Protein 4JWT (pdb70)

B-factor: mean 38.16, std 12.55, range [20.88, 113.73]

CATH classification: 3.40.50.1580

Sequence (235 aa):
GVDLGTENLYFQSKIAIGAPEEISPILEKIGSYKSTSYAGNKYYEATYQGVELVIAYSKIGKVFSALSAATIEHFGATKLLFSGVAGAISTNLKVGDLIVATKLSQHDLDITAFGHPYGYVPEGSSVFVEADKDIELLSKKVALEGKSVQEGIIATGDQFVANEERKNWIGTTFGADALEEGGSSVGVVCNALNIPFFILRSISDAADDASFSFDEFLESSAKKESAEEFIKVDELVALP

Foldseek 3Di:
DDDPPCLLQAADQEEEEELCLLCVLVCVVQVDWDWDCDPNFIWTWDDDRHYIYIYGRQHFDLVSLLVVLLVCPVVVHQAYEYFFAWAFLAPVADFFAKEKEQKEFAQPQDPCVVVDAGRDDPPDDRIFGADPVCVVLVVLCVCPHDYHYWYEYEYRDQAQANVSSVCSCVRPVGGIYGNPRSSRRSCVVVVHHYIYMHGYQYHRHVRVVSCVVRRNVRSSSRSVSCVVVVVSVDD

InterPro domains:
  IPR000845 Nucleoside phosphorylase domain [PF01048] (2-225)
  IPR010049 MTA/SAH nucleosidase [TIGR01704] (2-227)
  IPR035994 Nucleoside phosphorylase superfamily [G3DSA:3.40.50.1580] (1-237)
  IPR035994 Nucleoside phosphorylase superfamily [SSF53167] (1-228)

Radius of gyration: 17.69 Å; Cα contacts (8 Å, |Δi|>4): 516; chains: 1; bounding box: 44×49×46 Å

Nearest PDB structures (foldseek):
  4jwt-assembly1_A-2  TM=1.003E+00  e=1.839E-49  Sulfurimonas denitrificans DSM 1251
  6dyu-assembly1_A  TM=9.854E-01  e=8.633E-33  Helicobacter pylori
  4jos-assembly1_A  TM=9.528E-01  e=7.148E-33  Francisella philomiragia subsp. philomiragia ATCC 25017
  3mms-assembly1_A-2  TM=9.169E-01  e=1.417E-25  Streptococcus pneumoniae
  4qez-assembly2_C-2  TM=9.289E-01  e=2.497E-25  Bacillus anthracis

Organism: Sulfurimonas denitrificans (strain ATCC 33889 / DSM 1251) (NCBI:txid326298)

Solvent-accessible surface area: 11608 Å² total

Secondary structure (DSSP, 8-state):
----S-GGGT----EE----TTTHHHHHHH---EEEEETTEEEEEEEETTEEEEE----SSHHHHHHHHH--TTT--SEEEEEEEEEE-STT--TT-EEEEEEEEETT---GGGTPPTT--TT--S-EEPP---HHHHHHHH----EEEEEEEE-SS----HHHHHHHHHHH--SEE--HHHHHHHHHHTT--EEEEEEEEE----HHHHHHHHHHHHHHHHHHH---HHHHH--

Structure (mmCIF, N/CA/C/O backbone):
data_4JWT
#
_entry.id   4JWT
#
_cell.length_a   77.598
_cell.length_b   77.598
_cell.length_c   228.425
_cell.angle_alpha   90.00
_cell.angle_beta   90.00
_cell.angle_gamma   120.00
#
_symmetry.space_group_name_H-M   'P 65 2 2'
#
loop_
_entity.id
_entity.type
_entity.pdbx_description
1 polymer 'Methylthioadenosine nucleosidase'
2 non-polymer 1,2-ETHANEDIOL
3 non-polymer ADENINE
4 water water
#
loop_
_atom_site.group_PDB
_atom_site.id
_atom_site.type_symbol
_atom_site.label_atom_id
_atom_site.label_alt_id
_atom_site.label_comp_id
_atom_site.label_asym_id
_atom_site.label_entity_id
_atom_site.label_seq_id
_atom_site.pdbx_PDB_ins_code
_atom_site.Cartn_x
_atom_site.Cartn_y
_atom_site.Cartn_z
_atom_site.occupancy
_atom_site.B_iso_or_equiv
_atom_site.auth_seq_id
_atom_site.auth_comp_id
_atom_site.auth_asym_id
_atom_site.auth_atom_id
_atom_site.pdbx_PDB_model_num
ATOM 1 N N . GLY A 1 10 ? 31.259 2.305 26.715 1.00 71.42 -12 GLY A N 1
ATOM 2 C CA . GLY A 1 10 ? 30.869 3.390 27.662 1.00 67.96 -12 GLY A CA 1
ATOM 3 C C . GLY A 1 10 ? 30.327 2.858 28.976 1.00 66.74 -12 GLY A C 1
ATOM 4 O O . GLY A 1 10 ? 29.458 1.977 28.990 1.00 67.23 -12 GLY A O 1
ATOM 5 N N . VAL A 1 11 ? 30.834 3.390 30.088 1.00 61.50 -11 VAL A N 1
ATOM 6 C CA . VAL A 1 11 ? 30.352 2.996 31.413 1.00 59.30 -11 VAL A CA 1
ATOM 7 C C . VAL A 1 11 ? 29.720 4.202 32.111 1.00 56.98 -11 VAL A C 1
ATOM 8 O O . VAL A 1 11 ? 30.330 5.265 32.197 1.00 58.07 -11 VAL A O 1
ATOM 12 N N . ASP A 1 12 ? 28.485 4.027 32.573 1.00 56.67 -10 ASP A N 1
ATOM 13 C CA . ASP A 1 12 ? 27.811 5.001 33.428 1.00 57.33 -10 ASP A CA 1
ATOM 14 C C . ASP A 1 12 ? 27.370 4.282 34.693 1.00 53.52 -10 ASP A C 1
ATOM 15 O O . ASP A 1 12 ? 26.680 3.262 34.639 1.00 52.49 -10 ASP A O 1
ATOM 20 N N . LEU A 1 13 ? 27.788 4.818 35.832 1.00 47.62 -9 LEU A N 1
ATOM 21 C CA . LEU A 1 13 ? 27.564 4.176 37.116 1.00 45.44 -9 LEU A CA 1
ATOM 22 C C . LEU A 1 13 ? 26.201 4.533 37.715 1.00 45.87 -9 LEU A C 1
ATOM 23 O O . LEU A 1 13 ? 25.797 3.951 38.713 1.00 47.33 -9 LEU A O 1
ATOM 28 N N . GLY A 1 14 ? 25.495 5.489 37.112 1.00 44.38 -8 GLY A N 1
ATOM 29 C CA . GLY A 1 14 ? 24.146 5.840 37.561 1.00 43.44 -8 GLY A CA 1
ATOM 30 C C . GLY A 1 14 ? 24.059 7.009 38.543 1.00 42.44 -8 GLY A C 1
ATOM 31 O O . GLY A 1 14 ? 22.960 7.401 38.921 1.00 43.92 -8 GLY A O 1
ATOM 32 N N . THR A 1 15 ? 25.199 7.565 38.958 1.00 39.31 -7 THR A N 1
ATOM 33 C CA . THR A 1 15 ? 25.218 8.682 39.920 1.00 36.37 -7 THR A CA 1
ATOM 34 C C . THR A 1 15 ? 25.863 9.945 39.368 1.00 36.52 -7 THR A C 1
ATOM 35 O O . THR A 1 15 ? 25.988 10.936 40.099 1.00 34.08 -7 THR A O 1
ATOM 39 N N . GLU A 1 16 ? 26.278 9.913 38.100 1.00 35.66 -6 GLU A N 1
ATOM 40 C CA . GLU A 1 16 ? 27.036 11.018 37.492 1.00 37.10 -6 GLU A CA 1
ATOM 41 C C . GLU A 1 16 ? 26.275 12.342 37.563 1.00 38.31 -6 GLU A C 1
ATOM 42 O O . GLU A 1 16 ? 26.886 13.410 37.697 1.00 37.40 -6 GLU A O 1
ATOM 48 N N . ASN A 1 17 ? 24.952 12.265 37.455 1.00 38.59 -5 ASN A N 1
ATOM 49 C CA . ASN A 1 17 ? 24.111 13.459 37.448 1.00 42.22 -5 ASN A CA 1
ATOM 50 C C . ASN A 1 17 ? 24.194 14.235 38.763 1.00 42.41 -5 ASN A C 1
ATOM 51 O O . ASN A 1 17 ? 23.881 15.436 38.806 1.00 39.45 -5 ASN A O 1
ATOM 56 N N . LEU A 1 18 ? 24.634 13.562 39.828 1.00 38.55 -4 LEU A N 1
ATOM 57 C CA . LEU A 1 18 ? 24.785 14.217 41.125 1.00 36.75 -4 LEU A CA 1
ATOM 58 C C . LEU A 1 18 ? 26.021 15.085 41.166 1.00 34.10 -4 LEU A C 1
ATOM 59 O O . LEU A 1 18 ? 26.171 15.905 42.063 1.00 35.24 -4 LEU A O 1
ATOM 64 N N . TYR A 1 19 ? 26.910 14.907 40.196 1.00 34.69 -3 TYR A N 1
ATOM 65 C CA . TYR A 1 19 ? 28.183 15.598 40.179 1.00 34.91 -3 TYR A CA 1
ATOM 66 C C . TYR A 1 19 ? 28.261 16.631 39.073 1.00 35.96 -3 TYR A C 1
ATOM 67 O O . TYR A 1 19 ? 28.644 17.766 39.320 1.00 37.45 -3 TYR A O 1
ATOM 76 N N . PHE A 1 20 ? 27.926 16.231 37.851 1.00 41.05 -2 PHE A N 1
ATOM 77 C CA . PHE A 1 20 ? 27.811 17.170 36.728 1.00 39.34 -2 PHE A CA 1
ATOM 78 C C . PHE A 1 20 ? 26.972 16.541 35.638 1.00 41.32 -2 PHE A C 1
ATOM 79 O O . PHE A 1 20 ? 27.249 15.425 35.201 1.00 37.50 -2 PHE A O 1
ATOM 87 N N . GLN A 1 21 ? 25.938 17.252 35.209 1.00 40.54 -1 GLN A N 1
ATOM 88 C CA . GLN A 1 21 ? 25.159 16.810 34.063 1.00 39.58 -1 GLN A CA 1
ATOM 89 C C . GLN A 1 21 ? 25.065 17.908 33.031 1.00 40.74 -1 GLN A C 1
ATOM 90 O O . GLN A 1 21 ? 25.427 19.057 33.295 1.00 38.01 -1 GLN A O 1
ATOM 96 N N . SER A 1 22 ? 24.591 17.513 31.852 1.00 41.98 0 SER A N 1
ATOM 97 C CA . SER A 1 22 ? 24.438 18.380 30.687 1.00 42.79 0 SER A CA 1
ATOM 98 C C . SER A 1 22 ? 23.367 19.460 30.851 1.00 40.57 0 SER A C 1
ATOM 99 O O . SER A 1 22 ? 23.470 20.507 30.223 1.00 43.03 0 SER A O 1
ATOM 110 N N . LYS A 1 24 ? 21.204 22.490 31.503 1.00 36.85 2 LYS A N 1
ATOM 111 C CA . LYS A 1 24 ? 21.462 23.899 31.762 1.00 36.37 2 LYS A CA 1
ATOM 112 C C . LYS A 1 24 ? 20.126 24.650 31.760 1.00 35.72 2 LYS A C 1
ATOM 113 O O . LYS A 1 24 ? 19.402 24.647 30.761 1.00 32.62 2 LYS A O 1
ATOM 119 N N . ILE A 1 25 ? 19.797 25.230 32.905 1.00 31.37 3 ILE A N 1
ATOM 120 C CA . ILE A 1 25 ? 18.503 25.825 33.147 1.00 31.87 3 ILE A CA 1
ATOM 121 C C . ILE A 1 25 ? 18.603 27.341 32.954 1.00 32.49 3 ILE A C 1
ATOM 122 O O . ILE A 1 25 ? 19.332 28.028 33.660 1.00 33.04 3 ILE A O 1
ATOM 127 N N . ALA A 1 26 ? 17.876 27.845 31.971 1.00 31.67 4 ALA A N 1
ATOM 128 C CA . ALA A 1 26 ? 17.664 29.286 31.804 1.00 27.14 4 ALA A CA 1
ATOM 129 C C . ALA A 1 26 ? 16.557 29.718 32.728 1.00 26.90 4 ALA A C 1
ATOM 130 O O . ALA A 1 26 ? 15.494 29.073 32.795 1.00 26.98 4 ALA A O 1
ATOM 132 N N . ILE A 1 27 ? 16.789 30.808 33.452 1.00 26.85 5 ILE A N 1
ATOM 133 C CA . ILE A 1 27 ? 15.772 31.390 34.302 1.00 27.48 5 ILE A CA 1
ATOM 134 C C . ILE A 1 27 ? 15.697 32.862 33.928 1.00 29.34 5 ILE A C 1
ATOM 135 O O . ILE A 1 27 ? 16.697 33.559 33.975 1.00 28.35 5 ILE A O 1
ATOM 148 N N . GLY A 1 29 ? 13.421 36.682 33.585 1.00 28.73 7 GLY A N 1
ATOM 149 C CA . GLY A 1 29 ? 12.299 37.593 33.795 1.00 25.74 7 GLY A CA 1
ATOM 150 C C . GLY A 1 29 ? 12.350 38.685 32.730 1.00 24.83 7 GLY A C 1
ATOM 151 O O . GLY A 1 29 ? 13.230 38.681 31.865 1.00 26.26 7 GLY A O 1
ATOM 152 N N . ALA A 1 30 ? 11.425 39.626 32.802 1.00 24.16 8 ALA A N 1
ATOM 153 C CA . ALA A 1 30 ? 11.396 40.772 31.888 1.00 25.44 8 ALA A CA 1
ATOM 154 C C . ALA A 1 30 ? 12.129 41.993 32.439 1.00 25.34 8 ALA A C 1
ATOM 155 O O . ALA A 1 30 ? 12.650 42.777 31.666 1.00 25.63 8 ALA A O 1
ATOM 165 N N . PRO A 1 32 ? 14.455 43.913 35.964 1.00 27.50 10 PRO A N 1
ATOM 166 C CA . PRO A 1 32 ? 15.440 43.599 37.002 1.00 29.01 10 PRO A CA 1
ATOM 167 C C . PRO A 1 32 ? 14.817 43.136 38.320 1.00 30.32 10 PRO A C 1
ATOM 168 O O . PRO A 1 32 ? 15.352 42.245 38.978 1.00 32.67 10 PRO A O 1
ATOM 172 N N . GLU A 1 33 ? 13.661 43.687 38.658 1.00 31.07 11 GLU A N 1
ATOM 173 C CA . GLU A 1 33 ? 12.957 43.351 39.907 1.00 32.47 11 GLU A CA 1
ATOM 174 C C . GLU A 1 33 ? 12.495 41.886 39.917 1.00 33.41 11 GLU A C 1
ATOM 175 O O . GLU A 1 33 ? 12.257 41.287 40.975 1.00 31.47 11 GLU A O 1
ATOM 181 N N . GLU A 1 34 ? 12.345 41.310 38.732 1.00 31.85 12 GLU A N 1
ATOM 182 C CA . GLU A 1 34 ? 11.870 39.943 38.610 1.00 31.10 12 GLU A CA 1
ATOM 183 C C . GLU A 1 34 ? 12.989 38.901 38.747 1.00 32.08 12 GLU A C 1
ATOM 184 O O . GLU A 1 34 ? 12.718 37.754 39.100 1.00 30.50 12 GLU A O 1
ATOM 190 N N . ILE A 1 35 ? 14.233 39.262 38.452 1.00 32.45 13 ILE A N 1
ATOM 191 C CA . ILE A 1 35 ? 15.319 38.296 38.578 1.00 33.57 13 ILE A CA 1
ATOM 192 C C . ILE A 1 35 ? 16.261 38.520 39.777 1.00 36.29 13 ILE A C 1
ATOM 193 O O . ILE A 1 35 ? 16.969 37.586 40.182 1.00 34.04 13 ILE A O 1
ATOM 198 N N . SER A 1 36 ? 16.312 39.738 40.316 1.00 34.05 14 SER A N 1
ATOM 199 C CA . SER A 1 36 ? 17.211 40.001 41.462 1.00 37.12 14 SER A CA 1
ATOM 200 C C . SER A 1 36 ? 16.953 39.049 42.655 1.00 37.61 14 SER A C 1
ATOM 201 O O . SER A 1 36 ? 17.906 38.618 43.289 1.00 39.14 14 SER A O 1
ATOM 204 N N . PRO A 1 37 ? 15.682 38.675 42.928 1.00 40.18 15 PRO A N 1
ATOM 205 C CA . PRO A 1 37 ? 15.480 37.711 44.013 1.00 40.77 15 PRO A CA 1
ATOM 206 C C . PRO A 1 37 ? 16.036 36.319 43.683 1.00 42.09 15 PRO A C 1
ATOM 207 O O . PRO A 1 37 ? 16.364 35.557 44.608 1.00 39.54 15 PRO A O 1
ATOM 211 N N . ILE A 1 38 ? 16.140 36.006 42.386 1.00 37.15 16 ILE A N 1
ATOM 212 C CA . ILE A 1 38 ? 16.777 34.773 41.919 1.00 37.25 16 ILE A CA 1
ATOM 213 C C . ILE A 1 38 ? 18.280 34.851 42.175 1.00 37.73 16 ILE A C 1
ATOM 214 O O . ILE A 1 38 ? 18.882 33.914 42.733 1.00 37.50 16 ILE A O 1
ATOM 219 N N . LEU A 1 39 ? 18.889 35.973 41.786 1.00 34.39 17 LEU A N 1
ATOM 220 C CA . LEU A 1 39 ? 20.316 36.131 41.944 1.00 35.11 17 LEU A CA 1
ATOM 221 C C . LEU A 1 39 ? 20.715 36.200 43.425 1.00 38.61 17 LEU A C 1
ATOM 222 O O . LEU A 1 39 ? 21.832 35.831 43.768 1.00 42.75 17 LEU A O 1
ATOM 227 N N . GLU A 1 40 ? 19.812 36.654 44.286 1.00 42.53 18 GLU A N 1
ATOM 228 C CA . GLU A 1 40 ? 20.061 36.700 45.738 1.00 48.45 18 GLU A CA 1
ATOM 229 C C . GLU A 1 40 ? 20.107 35.293 46.350 1.00 51.04 18 GLU A C 1
ATOM 230 O O . GLU A 1 40 ? 20.925 35.027 47.223 1.00 47.04 18 GLU A O 1
ATOM 236 N N . LYS A 1 41 ? 19.226 34.404 45.896 1.00 50.50 19 LYS A N 1
ATOM 237 C CA . LYS A 1 41 ? 19.223 33.030 46.383 1.00 54.00 19 LYS A CA 1
ATOM 238 C C . LYS A 1 41 ? 20.472 32.281 45.944 1.00 54.50 19 LYS A C 1
ATOM 239 O O . LYS A 1 41 ? 21.071 31.572 46.738 1.00 58.76 19 LYS A O 1
ATOM 245 N N . ILE A 1 42 ? 20.877 32.463 44.693 1.00 53.50 20 ILE A N 1
ATOM 246 C CA . ILE A 1 42 ? 22.060 31.794 44.148 1.00 53.07 20 ILE A CA 1
ATOM 247 C C . ILE A 1 42 ? 23.344 32.380 44.764 1.00 53.07 20 ILE A C 1
ATOM 248 O O . ILE A 1 42 ? 24.324 31.669 45.002 1.00 46.09 20 ILE A O 1
ATOM 253 N N . GLY A 1 43 ? 23.346 33.688 44.984 1.00 50.88 21 GLY A N 1
ATOM 254 C CA . GLY A 1 43 ? 24.420 34.339 45.711 1.00 49.86 21 GLY A CA 1
ATOM 255 C C . GLY A 1 43 ? 25.695 34.576 44.924 1.00 49.54 21 GLY A C 1
ATOM 256 O O . GLY A 1 43 ? 26.173 35.705 44.872 1.00 55.12 21 GLY A O 1
ATOM 257 N N . SER A 1 44 ? 26.272 33.526 44.343 1.00 45.22 22 SER A N 1
ATOM 258 C CA . SER A 1 44 ? 27.517 33.671 43.582 1.00 45.02 22 SER A CA 1
ATOM 259 C C . SER A 1 44 ? 27.358 33.268 42.121 1.00 40.32 22 SER A C 1
ATOM 260 O O . SER A 1 44 ? 26.815 32.218 41.821 1.00 42.34 22 SER A O 1
ATOM 263 N N . TYR A 1 45 ? 27.883 34.091 41.224 1.00 39.56 23 TYR A N 1
ATOM 264 C CA . TYR A 1 45 ? 27.655 33.941 39.784 1.00 39.36 23 TYR A CA 1
ATOM 265 C C . TYR A 1 45 ? 28.569 34.868 39.023 1.00 37.84 23 TYR A C 1
ATOM 266 O O . TYR A 1 45 ? 29.106 35.810 39.582 1.00 38.30 23 TYR A O 1
ATOM 275 N N . LYS A 1 46 ? 28.766 34.583 37.750 1.00 36.35 24 LYS A N 1
ATOM 276 C CA . LYS A 1 46 ? 29.506 35.465 36.884 1.00 36.09 24 LYS A CA 1
ATOM 277 C C . LYS A 1 46 ? 28.516 36.092 35.925 1.00 35.03 24 LYS A C 1
ATOM 278 O O . LYS A 1 46 ? 27.349 35.677 35.875 1.00 35.21 24 LYS A O 1
ATOM 284 N N . SER A 1 47 ? 28.981 37.088 35.187 1.00 35.15 25 SER A N 1
ATOM 285 C CA . SER A 1 47 ? 28.139 37.796 34.237 1.00 36.19 25 SER A CA 1
ATOM 286 C C . SER A 1 47 ? 28.867 38.011 32.929 1.00 34.74 25 SER A C 1
ATOM 287 O O . SER A 1 47 ? 30.087 38.148 32.903 1.00 33.24 25 SER A O 1
ATOM 290 N N . THR A 1 48 ? 28.110 37.984 31.832 1.00 31.70 26 THR A N 1
ATOM 291 C CA . THR A 1 48 ? 28.640 38.174 30.486 1.00 31.70 26 THR A CA 1
ATOM 292 C C . THR A 1 48 ? 27.770 39.222 29.796 1.00 32.03 26 THR A C 1
ATOM 293 O O . THR A 1 48 ? 26.534 39.146 29.861 1.00 33.51 26 THR A O 1
ATOM 297 N N . SER A 1 49 ? 28.404 40.207 29.167 1.00 31.76 27 SER A N 1
ATOM 298 C CA . SER A 1 49 ? 27.700 41.213 28.390 1.00 33.11 27 SER A CA 1
ATOM 299 C C . SER A 1 49 ? 27.552 40.666 26.995 1.00 32.22 27 SER A C 1
ATOM 300 O O . SER A 1 49 ? 28.535 40.333 26.356 1.00 30.22 27 SER A O 1
ATOM 303 N N . TYR A 1 50 ? 26.317 40.524 26.537 1.00 30.77 28 TYR A N 1
ATOM 304 C CA . TYR A 1 50 ? 26.070 39.975 25.200 1.00 29.91 28 TYR A CA 1
ATOM 305 C C . TYR A 1 50 ? 24.671 40.363 24.768 1.00 27.47 28 TYR A C 1
ATOM 306 O O . TYR A 1 50 ? 23.805 40.499 25.601 1.00 27.21 28 TYR A O 1
ATOM 315 N N . ALA A 1 51 ? 24.471 40.574 23.476 1.00 29.39 29 ALA A N 1
ATOM 316 C CA . ALA A 1 51 ? 23.160 40.950 22.918 1.00 28.51 29 ALA A CA 1
ATOM 317 C C . ALA A 1 51 ? 22.517 42.136 23.636 1.00 28.37 29 ALA A C 1
ATOM 318 O O . ALA A 1 51 ? 21.295 42.166 23.818 1.00 27.12 29 ALA A O 1
ATOM 320 N N . GLY A 1 52 ? 23.335 43.100 24.048 1.00 30.36 30 GLY A N 1
ATOM 321 C CA . GLY A 1 52 ? 22.852 44.357 24.642 1.00 29.34 30 GLY A CA 1
ATOM 322 C C . GLY A 1 52 ? 22.367 44.208 26.074 1.00 30.19 30 GLY A C 1
ATOM 323 O O . GLY A 1 52 ? 21.642 45.062 26.592 1.00 30.59 30 GLY A O 1
ATOM 324 N N . ASN A 1 53 ? 22.761 43.115 26.708 1.00 27.60 31 ASN A N 1
ATOM 325 C CA . ASN A 1 53 ? 22.234 42.723 27.993 1.00 28.87 31 ASN A CA 1
ATOM 326 C C . ASN A 1 53 ? 23.308 42.065 28.832 1.00 28.57 31 ASN A C 1
ATOM 327 O O . ASN A 1 53 ? 24.443 41.924 28.391 1.00 28.87 31 ASN A O 1
ATOM 332 N N . LYS A 1 54 ? 22.954 41.655 30.039 1.00 29.91 32 LYS A N 1
ATOM 333 C CA . LYS A 1 54 ? 23.865 40.867 30.860 1.00 33.05 32 LYS A CA 1
ATOM 334 C C . LYS A 1 54 ? 23.231 39.528 31.175 1.00 29.73 32 LYS A C 1
ATOM 335 O O . LYS A 1 54 ? 22.082 39.470 31.601 1.00 29.46 32 LYS A O 1
ATOM 341 N N . TYR A 1 55 ? 24.001 38.465 30.956 1.00 29.31 33 TYR A N 1
ATOM 342 C CA . TYR A 1 55 ? 23.584 37.098 31.231 1.00 28.11 33 TYR A CA 1
ATOM 343 C C . TYR A 1 55 ? 24.472 36.558 32.354 1.00 28.45 33 TYR A C 1
ATOM 344 O O . TYR A 1 55 ? 25.702 36.538 32.252 1.00 29.61 33 TYR A O 1
ATOM 353 N N . TYR A 1 56 ? 23.837 36.191 33.444 1.00 29.51 34 TYR A N 1
ATOM 354 C CA . TYR A 1 56 ? 24.518 35.722 34.638 1.00 31.59 34 TYR A CA 1
ATOM 355 C C . TYR A 1 56 ? 24.543 34.206 34.585 1.00 32.90 34 TYR A C 1
ATOM 356 O O . TYR A 1 56 ? 23.573 33.599 34.141 1.00 33.53 34 TYR A O 1
ATOM 365 N N . GLU A 1 57 ? 25.659 33.602 34.979 1.00 32.17 35 GLU A N 1
ATOM 366 C CA . GLU A 1 57 ? 25.784 32.142 34.971 1.00 33.73 35 GLU A CA 1
ATOM 367 C C . GLU A 1 57 ? 26.266 31.624 36.311 1.00 35.15 35 GLU A C 1
ATOM 368 O O . GLU A 1 57 ? 27.105 32.261 36.941 1.00 35.33 35 GLU A O 1
ATOM 374 N N . ALA A 1 58 ? 25.720 30.487 36.735 1.00 36.36 36 ALA A N 1
ATOM 375 C CA . ALA A 1 58 ? 26.058 29.868 38.035 1.00 36.82 36 ALA A CA 1
ATOM 376 C C . ALA A 1 58 ? 26.140 28.351 37.931 1.00 39.25 36 ALA A C 1
ATOM 377 O O . ALA A 1 58 ? 25.436 27.711 37.120 1.00 34.73 36 ALA A O 1
ATOM 379 N N . THR A 1 59 ? 27.022 27.796 38.760 1.00 38.26 37 THR A N 1
ATOM 380 C CA . THR A 1 59 ? 27.167 26.363 38.943 1.00 36.07 37 THR A CA 1
ATOM 381 C C . THR A 1 59 ? 26.341 25.995 40.143 1.00 37.86 37 THR A C 1
ATOM 382 O O . THR A 1 59 ? 26.648 26.424 41.254 1.00 45.26 37 THR A O 1
ATOM 386 N N . TYR A 1 60 ? 25.302 25.196 39.928 1.00 35.66 38 TYR A N 1
ATOM 387 C CA . TYR A 1 60 ? 24.312 24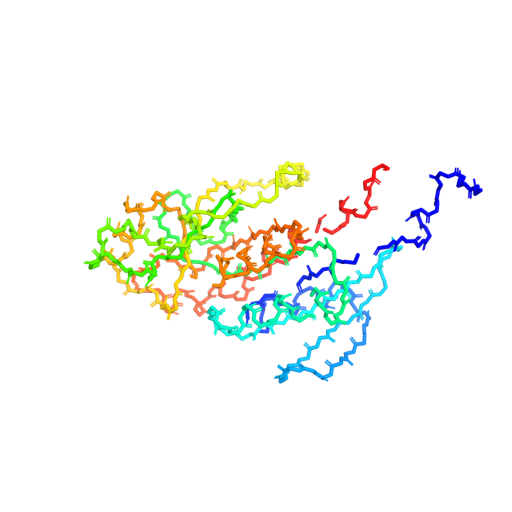.944 40.961 1.00 37.07 38 TYR A CA 1
ATOM 388 C C . TYR A 1 60 ? 23.982 23.446 41.065 1.00 39.01 38 TYR A C 1
ATOM 389 O O . TYR A 1 60 ? 23.245 22.901 40.248 1.00 34.00 38 TYR A O 1
ATOM 398 N N . GLN A 1 61 ? 24.599 22.786 42.050 1.00 36.82 39 GLN A N 1
ATOM 399 C CA . GLN A 1 61 ? 24.264 21.422 42.423 1.00 33.91 39 GLN A CA 1
ATOM 400 C C . GLN A 1 61 ? 24.281 20.423 41.264 1.00 33.70 39 GLN A C 1
ATOM 401 O O . GLN A 1 61 ? 23.395 19.583 41.165 1.00 34.56 39 GLN A O 1
ATOM 407 N N . GLY A 1 62 ? 25.309 20.508 40.411 1.00 33.01 40 GLY A N 1
ATOM 408 C CA . GLY A 1 62 ? 25.515 19.567 39.320 1.00 35.96 40 GLY A CA 1
ATOM 409 C C . GLY A 1 62 ? 25.013 20.025 37.946 1.00 37.99 40 GLY A C 1
ATOM 410 O O . GLY A 1 62 ? 25.323 19.399 36.921 1.00 34.79 40 GLY A O 1
ATOM 411 N N . VAL A 1 63 ? 24.213 21.088 37.928 1.00 38.56 41 VAL A N 1
ATOM 412 C CA . VAL A 1 63 ? 23.780 21.713 36.676 1.00 40.53 41 VAL A CA 1
ATOM 413 C C . VAL A 1 63 ? 24.329 23.136 36.626 1.00 41.26 41 VAL A C 1
ATOM 414 O O . VAL A 1 63 ? 24.994 23.591 37.561 1.00 38.97 41 VAL A O 1
ATOM 418 N N . GLU A 1 64 ? 24.103 23.810 35.507 1.00 39.89 42 GLU A N 1
ATOM 419 C CA . GLU A 1 64 ? 24.470 25.203 35.390 1.00 38.29 42 GLU A CA 1
ATOM 420 C C . GLU A 1 64 ? 23.224 26.045 35.118 1.00 37.45 42 GLU A C 1
ATOM 421 O O . GLU A 1 64 ? 22.243 25.559 34.563 1.00 38.44 42 GLU A O 1
ATOM 427 N N . LEU A 1 65 ? 23.237 27.279 35.593 1.00 35.49 43 LEU A N 1
ATOM 428 C CA . LEU A 1 65 ? 22.103 28.181 35.440 1.00 33.89 43 LEU A CA 1
ATOM 429 C C . LEU A 1 65 ? 22.551 29.326 34.562 1.00 33.01 43 LEU A C 1
ATOM 430 O O . LEU A 1 65 ? 23.706 29.739 34.625 1.00 31.84 43 LEU A O 1
ATOM 435 N N . VAL A 1 66 ? 21.662 29.796 33.696 1.00 31.80 44 VAL A N 1
ATOM 436 C CA . VAL A 1 66 ? 21.868 31.089 33.026 1.00 29.92 44 VAL A CA 1
ATOM 437 C C . VAL A 1 66 ? 20.632 31.919 33.347 1.00 29.29 44 VAL A C 1
ATOM 438 O O . VAL A 1 66 ? 19.498 31.431 33.211 1.00 27.57 44 VAL A O 1
ATOM 442 N N . ILE A 1 67 ? 20.856 33.138 33.859 1.00 29.03 45 ILE A N 1
ATOM 443 C CA . ILE A 1 67 ? 19.786 33.998 34.381 1.00 28.36 45 ILE A CA 1
ATOM 444 C C . ILE A 1 67 ? 19.944 35.384 33.768 1.00 27.99 45 ILE A C 1
ATOM 445 O O . ILE A 1 67 ? 21.074 35.886 33.608 1.00 27.54 45 ILE A O 1
ATOM 450 N N . ALA A 1 68 ? 18.818 36.010 33.464 1.00 26.53 46 ALA A N 1
ATOM 451 C CA . ALA A 1 68 ? 18.801 37.322 32.837 1.00 26.59 46 ALA A CA 1
ATOM 452 C C . ALA A 1 68 ? 17.408 37.905 32.875 1.00 26.67 46 ALA A C 1
ATOM 453 O O . ALA A 1 68 ? 16.407 37.170 32.984 1.00 25.74 46 ALA A O 1
ATOM 455 N N . TYR A 1 69 ? 17.335 39.228 32.778 1.00 25.33 47 TYR A N 1
ATOM 456 C CA . TYR A 1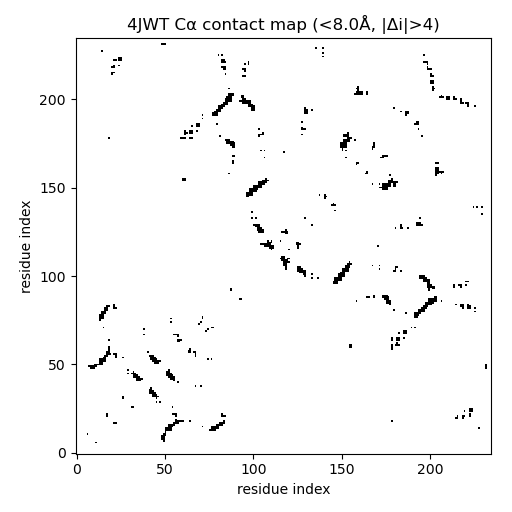 69 ? 16.059 39.876 32.483 1.00 25.25 47 TYR A CA 1
ATOM 457 C C . TYR A 1 69 ? 16.124 40.386 31.049 1.00 23.90 47 TYR A C 1
ATOM 458 O O . TYR A 1 69 ? 17.166 40.837 30.595 1.00 24.51 47 TYR A O 1
ATOM 467 N N . SER A 1 70 ? 15.014 40.322 30.333 1.00 24.51 48 SER A N 1
ATOM 468 C CA . SER A 1 70 ? 15.073 40.532 28.880 1.00 25.56 48 SER A CA 1
ATOM 469 C C . SER A 1 70 ? 14.981 41.990 28.451 1.00 24.92 48 SER A C 1
ATOM 470 O O . SER A 1 70 ? 15.501 42.361 27.386 1.00 24.43 48 SER A O 1
ATOM 473 N N . LYS A 1 71 ? 14.312 42.766 29.298 1.00 26.12 49 LYS A N 1
ATOM 474 C CA . LYS A 1 71 ? 13.658 44.039 28.966 1.00 24.61 49 LYS A CA 1
ATOM 475 C C . LYS A 1 71 ? 12.235 43.723 28.485 1.00 25.05 49 LYS A C 1
ATOM 476 O O . LYS A 1 71 ? 11.918 42.572 28.181 1.00 24.47 49 LYS A O 1
ATOM 482 N N . ILE A 1 72 ? 11.375 44.735 28.469 1.00 23.51 50 ILE A N 1
ATOM 483 C CA . ILE A 1 72 ? 9.967 44.520 28.277 1.00 25.53 50 ILE A CA 1
ATOM 484 C C . ILE A 1 72 ? 9.551 44.252 26.831 1.00 23.74 50 ILE A C 1
ATOM 485 O O . ILE A 1 72 ? 10.001 44.911 25.900 1.00 25.58 50 ILE A O 1
ATOM 490 N N . GLY A 1 73 ? 8.659 43.277 26.673 1.00 23.20 51 GLY A N 1
ATOM 491 C CA . GLY A 1 73 ? 7.957 43.059 25.418 1.00 23.84 51 GLY A CA 1
ATOM 492 C C . GLY A 1 73 ? 8.373 41.829 24.642 1.00 22.31 51 GLY A C 1
ATOM 493 O O . GLY A 1 73 ? 9.280 41.104 25.041 1.00 23.67 51 GLY A O 1
ATOM 494 N N . LYS A 1 74 ? 7.703 41.619 23.521 1.00 21.01 52 LYS A N 1
ATOM 495 C CA . LYS A 1 74 ? 7.847 40.370 22.776 1.00 22.88 52 LYS A CA 1
ATOM 496 C C . LYS A 1 74 ? 9.171 40.241 22.064 1.00 22.40 52 LYS A C 1
ATOM 497 O O . LYS A 1 74 ? 9.786 39.157 22.038 1.00 22.00 52 LYS A O 1
ATOM 503 N N . VAL A 1 75 ? 9.655 41.351 21.515 1.00 22.54 53 VAL A N 1
ATOM 504 C CA . VAL A 1 75 ? 10.915 41.292 20.767 1.00 22.03 53 VAL A CA 1
ATOM 505 C C . VAL A 1 75 ? 12.086 41.051 21.713 1.00 22.60 53 VAL A C 1
ATOM 506 O O . VAL A 1 75 ? 12.904 40.142 21.477 1.00 22.09 53 VAL A O 1
ATOM 510 N N . PHE A 1 76 ? 12.215 41.872 22.749 1.00 21.57 54 PHE A N 1
ATOM 511 C CA . PHE A 1 76 ? 13.305 41.663 23.675 1.00 23.14 54 PHE A CA 1
ATOM 512 C C . PHE A 1 76 ? 13.249 40.286 24.347 1.00 23.51 54 PHE A C 1
ATOM 513 O O . PHE A 1 76 ? 14.298 39.685 24.570 1.00 23.06 54 PHE A O 1
ATOM 521 N N . SER A 1 77 ? 12.056 39.813 24.722 1.00 22.71 55 SER A N 1
ATOM 522 C CA . SER A 1 77 ? 11.968 38.519 25.397 1.00 23.80 55 SER A CA 1
ATOM 523 C C . SER A 1 77 ? 12.305 37.390 24.426 1.00 23.10 55 SER A C 1
ATOM 524 O O . SER A 1 77 ? 12.927 36.413 24.813 1.00 22.93 55 SER A O 1
ATOM 527 N N . ALA A 1 78 ? 11.930 37.536 23.159 1.00 23.30 56 ALA A N 1
ATOM 528 C CA . ALA A 1 78 ? 12.300 36.542 22.138 1.00 22.61 56 ALA A CA 1
ATOM 529 C C . ALA A 1 78 ? 13.809 36.510 21.981 1.00 23.79 56 ALA A C 1
ATOM 530 O O . ALA A 1 78 ? 14.419 35.451 21.897 1.00 23.81 56 ALA A O 1
ATOM 532 N N . LEU A 1 79 ? 14.421 37.680 21.898 1.00 23.46 57 LEU A N 1
ATOM 533 C CA . LEU A 1 79 ? 15.872 37.755 21.782 1.00 24.21 57 LEU A CA 1
ATOM 534 C C . LEU A 1 79 ? 16.588 37.082 22.980 1.00 24.78 57 LEU A C 1
ATOM 535 O O . LEU A 1 79 ? 17.546 36.307 22.787 1.00 24.18 57 LEU A O 1
ATOM 540 N N . SER A 1 80 ? 16.162 37.377 24.202 1.00 26.06 58 SER A N 1
ATOM 541 C CA . SER A 1 80 ? 16.809 36.753 25.373 1.00 28.12 58 SER A CA 1
ATOM 542 C C . SER A 1 80 ? 16.624 35.240 25.420 1.00 27.32 58 SER A C 1
ATOM 543 O O . SER A 1 80 ? 17.579 34.499 25.744 1.00 26.93 58 SER A O 1
ATOM 546 N N . ALA A 1 81 ? 15.407 34.779 25.144 1.00 25.83 59 ALA A N 1
ATOM 547 C CA . ALA A 1 81 ? 15.150 33.340 25.113 1.00 26.14 59 ALA A CA 1
ATOM 548 C C . ALA A 1 81 ? 16.041 32.677 24.085 1.00 25.61 59 ALA A C 1
ATOM 549 O O . ALA A 1 81 ? 16.701 31.686 24.390 1.00 28.17 59 ALA A O 1
ATOM 551 N N . ALA A 1 82 ? 16.088 33.231 22.877 1.00 24.16 60 ALA A N 1
ATOM 552 C CA . ALA A 1 82 ? 16.928 32.657 21.812 1.00 25.64 60 ALA A CA 1
ATOM 553 C C . ALA A 1 82 ? 18.402 32.694 22.197 1.00 26.68 60 ALA A C 1
ATOM 554 O O . ALA A 1 82 ? 19.167 31.765 21.868 1.00 26.02 60 ALA A O 1
ATOM 556 N N . THR A 1 83 ? 18.803 33.765 22.873 1.00 23.71 61 THR A N 1
ATOM 557 C CA . THR A 1 83 ? 20.208 33.927 23.251 1.00 24.22 61 THR A CA 1
ATOM 558 C C . THR A 1 83 ? 20.611 32.901 24.310 1.00 24.58 61 THR A C 1
ATOM 559 O O . THR A 1 83 ? 21.660 32.270 24.197 1.00 25.48 61 THR A O 1
ATOM 571 N N . ILE A 1 85 ? 19.370 29.979 24.837 1.00 28.26 63 ILE A N 1
ATOM 572 C CA . ILE A 1 85 ? 19.415 28.638 24.264 1.00 27.48 63 ILE A CA 1
ATOM 573 C C . ILE A 1 85 ? 20.577 28.508 23.299 1.00 27.41 63 ILE A C 1
ATOM 574 O O . ILE A 1 85 ? 21.442 27.636 23.470 1.00 26.95 63 ILE A O 1
ATOM 579 N N . GLU A 1 86 ? 20.623 29.402 22.318 1.00 26.64 64 GLU A N 1
ATOM 580 C CA . GLU A 1 86 ? 21.548 29.279 21.211 1.00 27.61 64 GLU A CA 1
ATOM 581 C C . GLU A 1 86 ? 22.993 29.649 21.578 1.00 29.59 64 GLU A C 1
ATOM 582 O O . GLU A 1 86 ? 23.926 29.031 21.089 1.00 29.89 64 GLU A O 1
ATOM 588 N N . HIS A 1 87 ? 23.179 30.660 22.407 1.00 28.80 65 HIS A N 1
ATOM 589 C CA . HIS A 1 87 ? 24.528 31.126 22.732 1.00 29.83 65 HIS A CA 1
ATOM 590 C C . HIS A 1 87 ? 24.983 30.586 24.077 1.00 30.32 65 HIS A C 1
ATOM 591 O O . HIS A 1 87 ? 26.118 30.189 24.210 1.00 32.34 65 HIS A O 1
ATOM 598 N N . PHE A 1 88 ? 24.104 30.568 25.073 1.00 29.39 66 PHE A N 1
ATOM 599 C CA . PHE A 1 88 ? 24.474 30.060 26.389 1.00 31.60 66 PHE A CA 1
ATOM 600 C C . PHE A 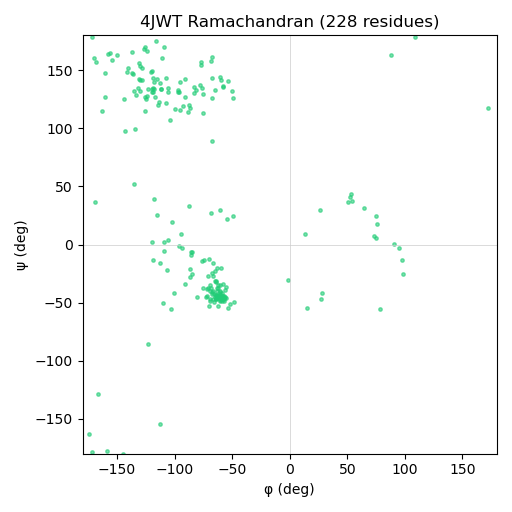1 88 ? 24.101 28.597 26.627 1.00 32.19 66 PHE A C 1
ATOM 601 O O . PHE A 1 88 ? 24.357 28.077 27.696 1.00 34.69 66 PHE A O 1
ATOM 609 N N . GLY A 1 89 ? 23.478 27.954 25.646 1.00 32.12 67 GLY A N 1
ATOM 610 C CA . GLY A 1 89 ? 23.315 26.494 25.667 1.00 31.77 67 GLY A CA 1
ATOM 611 C C . GLY A 1 89 ? 22.275 25.981 26.632 1.00 30.50 67 GLY A C 1
ATOM 612 O O . GLY A 1 89 ? 22.364 24.861 27.059 1.00 33.24 67 GLY A O 1
ATOM 613 N N . ALA A 1 90 ? 21.290 26.800 26.994 1.00 27.53 68 ALA A N 1
ATOM 614 C CA . ALA A 1 90 ? 20.201 26.346 27.856 1.00 28.74 68 ALA A CA 1
ATOM 615 C C . ALA A 1 90 ? 19.411 25.198 27.227 1.00 26.95 68 ALA A C 1
ATOM 616 O O . ALA A 1 90 ? 19.208 25.170 26.015 1.00 24.00 68 ALA A O 1
ATOM 618 N N . THR A 1 91 ? 18.963 24.268 28.068 1.00 28.39 69 THR A N 1
ATOM 619 C CA . THR A 1 91 ? 18.236 23.081 27.629 1.00 30.29 69 THR A CA 1
ATOM 620 C C . THR A 1 91 ? 16.833 23.021 28.216 1.00 29.58 69 THR A C 1
ATOM 621 O O . THR A 1 91 ? 16.030 22.188 27.802 1.00 30.74 69 THR A O 1
ATOM 625 N N . LYS A 1 92 ? 16.567 23.848 29.219 1.00 29.02 70 LYS A N 1
ATOM 626 C CA . LYS A 1 92 ? 15.250 24.008 29.805 1.00 30.99 70 LYS A CA 1
ATOM 627 C C . LYS A 1 92 ? 15.097 25.504 30.088 1.00 29.44 70 LYS A C 1
ATOM 628 O O . LYS A 1 92 ? 16.095 26.188 30.314 1.00 30.18 70 LYS A O 1
ATOM 634 N N . LEU A 1 93 ? 13.877 26.026 30.073 1.00 26.34 71 LEU A N 1
ATOM 635 C CA . LEU A 1 93 ? 13.692 27.451 30.390 1.00 26.41 71 LEU A CA 1
ATOM 636 C C . LEU A 1 93 ? 12.541 27.677 31.322 1.00 26.21 71 LEU A C 1
ATOM 637 O O . LEU A 1 93 ? 11.452 27.203 31.090 1.00 26.84 71 LEU A O 1
ATOM 642 N N . LEU A 1 94 ? 12.786 28.468 32.353 1.00 26.12 72 LEU A N 1
ATOM 643 C CA . LEU A 1 94 ? 11.770 28.862 33.307 1.00 28.09 72 LEU A CA 1
ATOM 644 C C . LEU A 1 94 ? 11.636 30.379 33.261 1.00 27.48 72 LEU A C 1
ATOM 645 O O . LEU A 1 94 ? 12.648 31.075 33.336 1.00 27.25 72 LEU A O 1
ATOM 650 N N . PHE A 1 95 ? 10.413 30.879 33.162 1.00 26.59 73 PHE A N 1
ATOM 651 C CA . PHE A 1 95 ? 10.162 32.320 33.217 1.00 27.26 73 PHE A CA 1
ATOM 652 C C . PHE A 1 95 ? 9.409 32.677 34.487 1.00 27.56 73 PHE A C 1
ATOM 653 O O . PHE A 1 95 ? 8.418 32.018 34.835 1.00 30.27 73 PHE A O 1
ATOM 661 N N . SER A 1 96 ? 9.872 33.730 35.165 1.00 28.78 74 SER A N 1
ATOM 662 C CA . SER A 1 96 ? 9.291 34.242 36.413 1.00 30.39 74 SER A CA 1
ATOM 663 C C . SER A 1 96 ? 8.981 35.706 36.266 1.00 31.52 74 SER A C 1
ATOM 664 O O . SER A 1 96 ? 9.880 36.474 35.939 1.00 33.24 74 SER A O 1
ATOM 667 N N . GLY A 1 97 ? 7.754 36.120 36.559 1.00 30.25 75 GLY A N 1
ATOM 668 C CA . GLY A 1 97 ? 7.447 37.553 36.523 1.00 31.35 75 GLY A CA 1
ATOM 669 C C . GLY A 1 97 ? 6.064 37.880 37.015 1.00 29.36 75 GLY A C 1
ATOM 670 O O . GLY A 1 97 ? 5.438 37.071 37.705 1.00 31.62 75 GLY A O 1
ATOM 671 N N . VAL A 1 98 ? 5.598 39.077 36.683 1.00 30.60 76 VAL A N 1
ATOM 672 C CA . VAL A 1 98 ? 4.273 39.527 37.110 1.00 29.76 76 VAL A CA 1
ATOM 673 C C . VAL A 1 98 ? 3.351 39.619 35.916 1.00 30.45 76 VAL A C 1
ATOM 674 O O . VAL A 1 98 ? 3.811 39.684 34.764 1.00 30.37 76 VAL A O 1
ATOM 678 N N . ALA A 1 99 ? 2.058 39.623 36.208 1.00 29.48 77 ALA A N 1
ATOM 679 C CA . ALA A 1 99 ? 1.010 39.618 35.201 1.00 29.78 77 ALA A CA 1
ATOM 680 C C . ALA A 1 99 ? -0.225 40.329 35.683 1.00 31.89 77 ALA A C 1
ATOM 681 O O . ALA A 1 99 ? -0.409 40.573 36.902 1.00 32.15 77 ALA A O 1
ATOM 683 N N . GLY A 1 100 ? -1.077 40.663 34.718 1.00 30.32 78 GLY A N 1
ATOM 684 C CA . GLY A 1 100 ? -2.377 41.256 34.973 1.00 30.47 78 GLY A CA 1
ATOM 685 C C . GLY A 1 100 ? -3.439 40.160 34.972 1.00 33.64 78 GLY A C 1
ATOM 686 O O . GLY A 1 100 ? -3.484 39.312 34.059 1.00 31.70 78 GLY A O 1
ATOM 687 N N . ALA A 1 101 ? -4.287 40.161 36.005 1.00 35.31 79 ALA A N 1
ATOM 688 C CA . ALA A 1 101 ? -5.371 39.176 36.130 1.00 36.95 79 ALA A CA 1
ATOM 689 C C . ALA A 1 101 ? -6.545 39.489 35.204 1.00 37.18 79 ALA A C 1
ATOM 690 O O . ALA A 1 101 ? -6.979 40.641 35.087 1.00 37.04 79 ALA A O 1
ATOM 692 N N . ILE A 1 102 ? -7.030 38.455 34.522 1.00 36.35 80 ILE A N 1
ATOM 693 C CA . ILE A 1 102 ? -8.281 38.526 33.796 1.00 39.13 80 ILE A CA 1
ATOM 694 C C . ILE A 1 102 ? -9.348 37.796 34.618 1.00 41.28 80 ILE A C 1
ATOM 695 O O . ILE A 1 102 ? -10.384 38.371 34.912 1.00 40.92 80 ILE A O 1
ATOM 700 N N . SER A 1 103 ? -9.098 36.530 34.954 1.00 42.24 81 SER A N 1
ATOM 701 C CA . SER A 1 103 ? -10.040 35.742 35.749 1.00 49.52 81 SER A CA 1
ATOM 702 C C . SER A 1 103 ? -10.313 36.433 37.083 1.00 49.68 81 SER A C 1
ATOM 703 O O . SER A 1 103 ? -9.388 36.934 37.710 1.00 46.98 81 SER A O 1
ATOM 706 N N . THR A 1 104 ? -11.578 36.473 37.504 1.00 53.23 82 THR A N 1
ATOM 707 C CA . THR A 1 104 ? -11.940 37.080 38.805 1.00 58.30 82 THR A CA 1
ATOM 708 C C . THR A 1 104 ? -11.489 36.277 40.026 1.00 57.08 82 THR A C 1
ATOM 709 O O . THR A 1 104 ? -11.524 36.785 41.139 1.00 59.70 82 THR A O 1
ATOM 713 N N . ASN A 1 105 ? -11.064 35.033 39.816 1.00 60.68 83 ASN A N 1
ATOM 714 C CA . ASN A 1 105 ? -10.567 34.189 40.903 1.00 61.35 83 ASN A CA 1
ATOM 715 C C . ASN A 1 105 ? -9.100 34.425 41.203 1.00 55.98 83 ASN A C 1
ATOM 716 O O . ASN A 1 105 ? -8.566 33.854 42.145 1.00 53.13 83 ASN A O 1
ATOM 721 N N . LEU A 1 106 ? -8.433 35.231 40.383 1.00 53.01 84 LEU A N 1
ATOM 722 C CA . LEU A 1 106 ? -7.053 35.612 40.655 1.00 51.99 84 LEU A CA 1
ATOM 723 C C . LEU A 1 106 ? -7.057 36.968 41.338 1.00 51.44 84 LEU A C 1
ATOM 724 O O . LEU A 1 106 ? -7.753 37.891 40.906 1.00 57.75 84 LEU A O 1
ATOM 729 N N . LYS A 1 107 ? -6.293 37.083 42.414 1.00 48.07 85 LYS A N 1
ATOM 730 C CA . LYS A 1 107 ? -6.128 38.356 43.079 1.00 47.85 85 LYS A CA 1
ATOM 731 C C . LYS A 1 107 ? -4.645 38.667 43.182 1.00 43.90 85 LYS A C 1
ATOM 732 O O . LYS A 1 107 ? -3.805 37.813 42.904 1.00 43.67 85 LYS A O 1
ATOM 738 N N . VAL A 1 108 ? -4.332 39.889 43.588 1.00 43.14 86 VAL A N 1
ATOM 739 C CA . VAL A 1 108 ? -2.950 40.320 43.724 1.00 45.60 86 VAL A CA 1
ATOM 740 C C . VAL A 1 108 ? -2.131 39.308 44.525 1.00 45.12 86 VAL A C 1
ATOM 741 O O . VAL A 1 108 ? -2.506 38.922 45.629 1.00 43.87 86 VAL A O 1
ATOM 745 N N . GLY A 1 109 ? -1.023 38.856 43.947 1.00 42.00 87 GLY A N 1
ATOM 746 C CA . GLY A 1 109 ? -0.127 37.922 44.627 1.00 40.38 87 GLY A CA 1
ATOM 747 C C . GLY A 1 109 ? -0.305 36.467 44.260 1.00 40.08 87 GLY A C 1
ATOM 748 O O . GLY A 1 109 ? 0.654 35.694 44.362 1.00 41.74 87 GLY A O 1
ATOM 749 N N . ASP A 1 110 ? -1.504 36.086 43.807 1.00 40.65 88 ASP A N 1
ATOM 750 C CA . ASP A 1 110 ? -1.752 34.715 43.373 1.00 40.05 88 ASP A CA 1
ATOM 751 C C . ASP A 1 110 ? -0.841 34.338 42.225 1.00 40.62 88 ASP A C 1
ATOM 752 O O . ASP A 1 110 ? -0.573 35.158 41.337 1.00 37.25 88 ASP A O 1
ATOM 757 N N . LEU A 1 111 ? -0.378 33.092 42.260 1.00 39.04 89 LEU A N 1
ATOM 758 C CA . LEU A 1 111 ? 0.448 32.523 41.230 1.00 40.43 89 LEU A CA 1
ATOM 759 C C . LEU A 1 111 ? -0.404 31.833 40.186 1.00 42.12 89 LEU A C 1
ATOM 760 O O . LEU A 1 111 ? -1.406 31.185 40.512 1.00 40.12 89 LEU A O 1
ATOM 765 N N . ILE A 1 112 ? 0.017 31.962 38.932 1.00 37.59 90 ILE A N 1
ATOM 766 C CA . ILE A 1 112 ? -0.593 31.228 37.838 1.00 36.18 90 ILE A CA 1
ATOM 767 C C . ILE A 1 112 ? 0.476 30.619 36.954 1.00 35.81 90 ILE A C 1
ATOM 768 O O . ILE A 1 112 ? 1.407 31.301 36.525 1.00 32.81 90 ILE A O 1
ATOM 773 N N . VAL A 1 113 ? 0.333 29.320 36.714 1.00 34.61 91 VAL A N 1
ATOM 774 C CA . VAL A 1 113 ? 1.197 28.568 35.837 1.00 36.21 91 VAL A CA 1
ATOM 775 C C . VAL A 1 113 ? 0.485 28.508 34.498 1.00 33.52 91 VAL A C 1
ATOM 776 O O . VAL A 1 113 ? -0.700 28.184 34.450 1.00 32.34 91 VAL A O 1
ATOM 780 N N . ALA A 1 114 ? 1.186 28.815 33.413 1.00 30.49 92 ALA A N 1
ATOM 781 C CA . ALA A 1 114 ? 0.588 28.712 32.075 1.00 30.51 92 ALA A CA 1
ATOM 782 C C . ALA A 1 114 ? 0.465 27.265 31.591 1.00 30.31 92 ALA A C 1
ATOM 783 O O . ALA A 1 114 ? 1.423 26.516 31.597 1.00 29.97 92 ALA A O 1
ATOM 785 N N . THR A 1 115 ? -0.724 26.892 31.140 1.00 30.90 93 THR A N 1
ATOM 786 C CA . THR A 1 115 ? -0.907 25.643 30.440 1.00 32.58 93 THR A CA 1
ATOM 787 C C . THR A 1 115 ? -0.481 25.844 28.999 1.00 29.11 93 THR A C 1
ATOM 788 O O . THR A 1 115 ? 0.270 25.044 28.437 1.00 30.70 93 THR A O 1
ATOM 792 N N . LYS A 1 116 ? -0.923 26.943 28.422 1.00 27.91 94 LYS A N 1
ATOM 793 C CA . LYS A 1 116 ? -0.544 27.291 27.075 1.00 28.67 94 LYS A CA 1
ATOM 794 C C . LYS A 1 116 ? -0.716 28.792 26.876 1.00 28.11 94 LYS A C 1
ATOM 795 O O . LYS A 1 116 ? -1.382 29.461 27.670 1.00 27.22 94 LYS A O 1
ATOM 801 N N . LEU A 1 117 ? -0.110 29.328 25.826 1.00 26.61 95 LEU A N 1
ATOM 802 C CA . LEU A 1 117 ? -0.101 30.790 25.648 1.00 27.67 95 LEU A CA 1
ATOM 803 C C . LEU A 1 117 ? -0.380 31.208 24.232 1.00 25.99 95 LEU A C 1
ATOM 804 O O . LEU A 1 117 ? 0.023 30.543 23.289 1.00 28.86 95 LEU A O 1
ATOM 809 N N . SER A 1 118 ? -1.027 32.356 24.087 1.00 25.78 96 SER A N 1
ATOM 810 C CA . SER A 1 118 ? -1.281 32.933 22.803 1.00 25.41 96 SER A CA 1
ATOM 811 C C . SER A 1 118 ? -0.705 34.346 22.755 1.00 25.39 96 SER A C 1
ATOM 812 O O . SER A 1 118 ? -0.370 34.912 23.792 1.00 27.63 96 SER A O 1
ATOM 815 N N . GLN A 1 119 ? -0.616 34.903 21.552 1.00 24.55 97 GLN A N 1
ATOM 816 C CA . GLN A 1 119 ? -0.300 36.301 21.368 1.00 25.08 97 GLN A CA 1
ATOM 817 C C . GLN A 1 119 ? -1.572 37.037 21.010 1.00 24.45 97 GLN A C 1
ATOM 818 O O . GLN A 1 119 ? -2.063 36.917 19.906 1.00 24.06 97 GLN A O 1
ATOM 824 N N . HIS A 1 120 ? -2.107 37.811 21.937 1.00 26.20 98 HIS A N 1
ATOM 825 C CA . HIS A 1 120 ? -3.433 38.413 21.729 1.00 26.47 98 HIS A CA 1
ATOM 826 C C . HIS A 1 120 ? -3.476 39.567 20.761 1.00 27.22 98 HIS A C 1
ATOM 827 O O . HIS A 1 120 ? -4.559 40.005 20.358 1.00 28.42 98 HIS A O 1
ATOM 834 N N . ASP A 1 121 ? -2.309 40.099 20.400 1.00 27.47 99 ASP A N 1
ATOM 835 C CA . ASP A 1 121 ? -2.264 41.238 19.498 1.00 25.59 99 ASP A CA 1
ATOM 836 C C . ASP A 1 121 ? -1.810 40.845 18.095 1.00 25.31 99 ASP A C 1
ATOM 837 O O . ASP A 1 121 ? -1.643 41.712 17.235 1.00 26.07 99 ASP A O 1
ATOM 842 N N . LEU A 1 122 ? -1.609 39.542 17.860 1.00 23.98 100 LEU A N 1
ATOM 843 C CA . LEU A 1 122 ? -1.147 39.076 16.563 1.00 25.11 100 LEU A CA 1
ATOM 844 C C . LEU A 1 122 ? -2.397 38.881 15.700 1.00 28.27 100 LEU A C 1
ATOM 845 O O . LEU A 1 122 ? -3.273 38.106 16.066 1.00 28.61 100 LEU A O 1
ATOM 850 N N . ASP A 1 123 ? -2.493 39.640 14.608 1.00 26.97 101 ASP A N 1
ATOM 851 C CA . ASP A 1 123 ? -3.753 39.834 13.878 1.00 28.19 101 ASP A CA 1
ATOM 852 C C . ASP A 1 123 ? -3.537 39.898 12.359 1.00 26.68 101 ASP A C 1
ATOM 853 O O . ASP A 1 123 ? -3.163 40.939 11.817 1.00 28.09 101 ASP A O 1
ATOM 858 N N . ILE A 1 124 ? -3.750 38.775 11.675 1.00 28.66 102 ILE A N 1
ATOM 859 C CA . ILE A 1 124 ? -3.857 38.809 10.211 1.00 28.56 102 ILE A CA 1
ATOM 860 C C . ILE A 1 124 ? -5.250 38.334 9.769 1.00 28.72 102 ILE A C 1
ATOM 861 O O . ILE A 1 124 ? -5.393 37.645 8.751 1.00 27.80 102 ILE A O 1
ATOM 866 N N . THR A 1 125 ? -6.255 38.749 10.550 1.00 29.29 103 THR A N 1
ATOM 867 C CA . THR A 1 125 ? -7.647 38.397 10.344 1.00 31.11 103 THR A CA 1
ATOM 868 C C . THR A 1 125 ? -8.242 39.000 9.049 1.00 34.97 103 THR A C 1
ATOM 869 O O . THR A 1 125 ? -9.287 38.550 8.598 1.00 32.74 103 THR A O 1
ATOM 873 N N . ALA A 1 126 ? -7.574 39.990 8.454 1.00 33.95 104 ALA A N 1
ATOM 874 C CA . ALA A 1 126 ? -7.952 40.457 7.125 1.00 35.07 104 ALA A CA 1
ATOM 875 C C . ALA A 1 126 ? -7.869 39.320 6.092 1.00 35.92 104 ALA A C 1
ATOM 876 O O . ALA A 1 126 ? -8.499 39.408 5.045 1.00 35.47 104 ALA A O 1
ATOM 878 N N . PHE A 1 127 ? -7.110 38.260 6.391 1.00 32.39 105 PHE A N 1
ATOM 879 C CA . PHE A 1 127 ? -7.066 37.077 5.536 1.00 33.82 105 PHE A CA 1
ATOM 880 C C . PHE A 1 127 ? -7.877 35.903 6.058 1.00 32.95 105 PHE A C 1
ATOM 881 O O . PHE A 1 127 ? -7.641 34.746 5.671 1.00 32.74 105 PHE A O 1
ATOM 889 N N . GLY A 1 128 ? -8.806 36.184 6.953 1.00 32.22 106 GLY A N 1
ATOM 890 C CA . GLY A 1 128 ? -9.718 35.163 7.451 1.00 32.21 106 GLY A CA 1
ATOM 891 C C . GLY A 1 128 ? -9.161 34.150 8.436 1.00 34.42 106 GLY A C 1
ATOM 892 O O . GLY A 1 128 ? -9.862 33.207 8.800 1.00 34.03 106 GLY A O 1
ATOM 893 N N . HIS A 1 129 ? -7.911 34.319 8.867 1.00 32.49 107 HIS A N 1
ATOM 894 C CA . HIS A 1 129 ? -7.353 33.481 9.932 1.00 30.43 107 HIS A CA 1
ATOM 895 C C . HIS A 1 129 ? -7.882 33.932 11.279 1.00 29.92 107 HIS A C 1
ATOM 896 O O . HIS A 1 129 ? -8.196 35.100 11.453 1.00 29.19 107 HIS A O 1
ATOM 903 N N . PRO A 1 130 ? -7.927 33.030 12.257 1.00 29.21 108 PRO A N 1
ATOM 904 C CA . PRO A 1 130 ? -8.325 33.463 13.606 1.00 30.87 108 PRO A CA 1
ATOM 905 C C . PRO A 1 130 ? -7.285 34.393 14.260 1.00 31.28 108 PRO A C 1
ATOM 906 O O . PRO A 1 130 ? -6.134 34.440 13.834 1.00 31.92 108 PRO A O 1
ATOM 910 N N . TYR A 1 131 ? -7.710 35.120 15.283 1.00 30.22 109 TYR A N 1
ATOM 911 C CA . TYR A 1 131 ? -6.816 35.952 16.069 1.00 29.98 109 TYR A CA 1
ATOM 912 C C . TYR A 1 131 ? -5.707 35.123 16.674 1.00 28.81 109 TYR A C 1
ATOM 913 O O . TYR A 1 131 ? -5.938 34.031 17.189 1.00 27.65 109 TYR A O 1
ATOM 922 N N . GLY A 1 132 ? -4.484 35.638 16.600 1.00 26.70 110 GLY A N 1
ATOM 923 C CA . GLY A 1 132 ? -3.364 34.972 17.228 1.00 26.78 110 GLY A CA 1
ATOM 924 C C . GLY A 1 132 ? -2.652 33.993 16.322 1.00 27.22 110 GLY A C 1
ATOM 925 O O . GLY A 1 132 ? -1.664 33.373 16.737 1.00 28.46 110 GLY A O 1
ATOM 926 N N . TYR A 1 133 ? -3.113 33.860 15.081 1.00 25.98 111 TYR A N 1
ATOM 927 C CA . TYR A 1 133 ? -2.562 32.883 14.161 1.00 27.10 111 TYR A CA 1
ATOM 928 C C . TYR A 1 133 ? -1.829 33.505 12.977 1.00 26.97 111 TYR A C 1
ATOM 929 O O . TYR A 1 133 ? -2.292 34.479 12.393 1.00 30.19 111 TYR A O 1
ATOM 938 N N . VAL A 1 134 ? -0.695 32.906 12.623 1.00 25.88 112 VAL A N 1
ATOM 939 C CA . VAL A 1 134 ? -0.055 33.119 11.346 1.00 26.99 112 VAL A CA 1
ATOM 940 C C . VAL A 1 134 ? 0.280 31.738 10.764 1.00 27.91 112 VAL A C 1
ATOM 941 O O . VAL A 1 134 ? 0.391 30.749 11.506 1.00 28.87 112 VAL A O 1
ATOM 945 N N . PRO A 1 135 ? 0.421 31.659 9.440 1.00 26.07 113 PRO A N 1
ATOM 946 C CA . PRO A 1 135 ? 0.768 30.397 8.807 1.00 29.59 113 PRO A CA 1
ATOM 947 C C . PRO A 1 135 ? 2.024 29.798 9.413 1.00 29.04 113 PRO A C 1
ATOM 948 O O . PRO A 1 135 ? 2.973 30.521 9.735 1.00 27.40 113 PRO A O 1
ATOM 952 N N . GLU A 1 136 ? 1.988 28.484 9.570 1.00 28.82 114 GLU A N 1
ATOM 953 C CA . GLU A 1 136 ? 3.047 27.673 10.138 1.00 29.12 114 GLU A CA 1
ATOM 954 C C . GLU A 1 136 ? 3.158 27.859 11.641 1.00 30.35 114 GLU A C 1
ATOM 955 O O . GLU A 1 136 ? 4.049 27.309 12.267 1.00 32.44 114 GLU A O 1
ATOM 961 N N . GLY A 1 137 ? 2.219 28.591 12.225 1.00 29.58 115 GLY A N 1
ATOM 962 C CA . GLY A 1 137 ? 2.227 28.843 13.633 1.00 29.98 115 GLY A CA 1
ATOM 963 C C . GLY A 1 137 ? 1.053 28.136 14.262 1.00 29.96 115 GLY A C 1
ATOM 964 O O . GLY A 1 137 ? 0.559 27.163 13.744 1.00 33.79 115 GLY A O 1
ATOM 965 N N . SER A 1 138 ? 0.605 28.655 15.379 1.00 30.37 116 SER A N 1
ATOM 966 C CA A SER A 1 138 ? -0.475 28.064 16.141 0.50 31.32 116 SER A CA 1
ATOM 967 C CA B SER A 1 138 ? -0.567 28.114 16.050 0.50 31.61 116 SER A CA 1
ATOM 968 C C . SER A 1 138 ? -1.056 29.169 17.017 1.00 31.33 116 SER A C 1
ATOM 969 O O . SER A 1 138 ? -0.311 30.064 17.408 1.00 28.47 116 SER A O 1
ATOM 974 N N . VAL A 1 139 ? -2.345 29.094 17.339 1.00 28.98 117 VAL A N 1
ATOM 975 C CA . VAL A 1 139 ? -2.961 30.051 18.233 1.00 30.10 117 VAL A CA 1
ATOM 976 C C . VAL A 1 139 ? -2.332 29.933 19.629 1.00 30.46 117 VAL A C 1
ATOM 977 O O . VAL A 1 139 ? -2.024 30.937 20.269 1.00 28.66 117 VAL A O 1
ATOM 981 N N . PHE A 1 140 ? -2.127 28.705 20.092 1.00 27.74 118 PHE A N 1
ATOM 982 C CA . PHE A 1 140 ? -1.556 28.501 21.395 1.00 28.82 118 PHE A CA 1
ATOM 983 C C . PHE A 1 140 ? -0.254 27.713 21.267 1.00 29.08 118 PHE A C 1
ATOM 984 O O . PHE A 1 140 ? -0.098 26.895 20.372 1.00 29.55 118 PHE A O 1
ATOM 992 N N . VAL A 1 141 ? 0.680 27.984 22.171 1.00 28.38 119 VAL A N 1
ATOM 993 C CA . VAL A 1 141 ? 1.893 27.206 22.291 1.00 28.37 119 VAL A CA 1
ATOM 994 C C . VAL A 1 141 ? 1.853 26.596 23.700 1.00 28.25 119 VAL A C 1
ATOM 995 O O . VAL A 1 141 ? 1.537 27.295 24.681 1.00 28.14 119 VAL A O 1
ATOM 999 N N . GLU A 1 142 ? 2.161 25.301 23.791 1.00 29.18 120 GLU A N 1
ATOM 1000 C CA . GLU A 1 142 ? 1.959 24.529 25.021 1.00 32.36 120 GLU A CA 1
ATOM 1001 C C . GLU A 1 142 ? 3.175 24.535 25.909 1.00 30.34 120 GLU A C 1
ATOM 1002 O O . GLU A 1 142 ? 4.261 24.165 25.475 1.00 30.13 120 GLU A O 1
ATOM 1008 N N . ALA A 1 143 ? 2.982 24.912 27.157 1.00 29.97 121 ALA A N 1
ATOM 1009 C CA . ALA A 1 143 ? 4.017 24.754 28.164 1.00 30.13 121 ALA A CA 1
ATOM 1010 C C . ALA A 1 143 ? 4.255 23.252 28.478 1.00 33.57 121 ALA A C 1
ATOM 1011 O O . ALA A 1 143 ? 3.402 22.398 28.223 1.00 35.14 121 ALA A O 1
ATOM 1013 N N . ASP A 1 144 ? 5.432 22.954 29.004 1.00 31.85 122 ASP A N 1
ATOM 1014 C CA . ASP A 1 144 ? 5.875 21.581 29.200 1.00 34.90 122 ASP A CA 1
ATOM 1015 C C . ASP A 1 144 ? 5.048 20.876 30.261 1.00 33.11 122 ASP A C 1
ATOM 1016 O O . ASP A 1 144 ? 4.939 21.347 31.373 1.00 31.11 122 ASP A O 1
ATOM 1021 N N . LYS A 1 145 ? 4.491 19.724 29.918 1.00 39.57 123 LYS A N 1
ATOM 1022 C CA . LYS A 1 145 ? 3.630 18.999 30.860 1.00 40.75 123 LYS A CA 1
ATOM 1023 C C . LYS A 1 145 ? 4.375 18.484 32.090 1.00 37.06 123 LYS A C 1
ATOM 1024 O O . LYS A 1 145 ? 3.867 18.613 33.189 1.00 38.89 123 LYS A O 1
ATOM 1030 N N . ASP A 1 146 ? 5.571 17.922 31.925 1.00 38.64 124 ASP A N 1
ATOM 1031 C CA . ASP A 1 146 ? 6.354 17.470 33.088 1.00 39.48 124 ASP A CA 1
ATOM 1032 C C . ASP A 1 146 ? 6.558 18.584 34.104 1.00 39.25 124 ASP A C 1
ATOM 1033 O O . ASP A 1 146 ? 6.316 18.390 35.282 1.00 38.98 124 ASP A O 1
ATOM 1046 N N . ILE A 1 148 ? 4.786 21.288 34.498 1.00 35.61 126 ILE A N 1
ATOM 1047 C CA . ILE A 1 148 ? 3.492 21.650 35.095 1.00 37.42 126 ILE A CA 1
ATOM 1048 C C . ILE A 1 148 ? 3.136 20.673 36.235 1.00 40.03 126 ILE A C 1
ATOM 1049 O O . ILE A 1 148 ? 2.646 21.092 37.286 1.00 37.51 126 ILE A O 1
ATOM 1054 N N . GLU A 1 149 ? 3.383 19.380 36.017 1.00 41.63 127 GLU A N 1
ATOM 1055 C CA . GLU A 1 149 ? 3.182 18.367 37.071 1.00 45.29 127 GLU A CA 1
ATOM 1056 C C . GLU A 1 149 ? 4.084 18.688 38.248 1.00 43.90 127 GLU A C 1
ATOM 1057 O O . GLU A 1 149 ? 3.627 18.724 39.383 1.00 42.38 127 GLU A O 1
ATOM 1063 N N . LEU A 1 150 ? 5.358 18.969 37.972 1.00 41.22 128 LEU A N 1
ATOM 1064 C CA A LEU A 1 150 ? 6.293 19.327 39.038 0.50 39.93 128 LEU A CA 1
ATOM 1065 C CA B LEU A 1 150 ? 6.301 19.337 39.021 0.50 40.11 128 LEU A CA 1
ATOM 1066 C C . LEU A 1 150 ? 5.787 20.513 39.831 1.00 38.90 128 LEU A C 1
ATOM 1067 O O . LEU A 1 150 ? 5.921 20.542 41.049 1.00 40.41 128 LEU A O 1
ATOM 1076 N N . SER A 1 151 ? 5.189 21.485 39.153 1.00 39.27 129 SER A N 1
ATOM 1077 C CA . SER A 1 151 ? 4.678 22.660 39.839 1.00 37.64 129 SER A CA 1
ATOM 1078 C C . SER A 1 151 ? 3.554 22.289 40.799 1.00 38.88 129 SER A C 1
ATOM 1079 O O . SER A 1 151 ? 3.370 22.942 41.815 1.00 38.83 129 SER A O 1
ATOM 1082 N N . LYS A 1 152 ? 2.772 21.272 40.463 1.00 40.49 130 LYS A N 1
ATOM 1083 C CA . LYS A 1 152 ? 1.743 20.786 41.408 1.00 45.99 130 LYS A CA 1
ATOM 1084 C C . LYS A 1 152 ? 2.378 20.203 42.675 1.00 43.84 130 LYS A C 1
ATOM 1085 O O . LYS A 1 152 ? 1.938 20.504 43.779 1.00 46.10 130 LYS A O 1
ATOM 1091 N N . LYS A 1 153 ? 3.416 19.388 42.496 1.00 46.50 131 LYS A N 1
ATOM 1092 C CA . LYS A 1 153 ? 4.165 18.821 43.618 1.00 52.15 131 LYS A CA 1
ATOM 1093 C C . LYS A 1 153 ? 4.738 19.921 44.505 1.00 52.78 131 LYS A C 1
ATOM 1094 O O . LYS A 1 153 ? 4.565 19.891 45.717 1.00 53.03 131 LYS A O 1
ATOM 1100 N N . VAL A 1 154 ? 5.368 20.925 43.901 1.00 52.17 132 VAL A N 1
ATOM 1101 C CA . VAL A 1 154 ? 5.925 22.040 44.665 1.00 49.37 132 VAL A CA 1
ATOM 1102 C C . VAL A 1 154 ? 4.846 22.823 45.409 1.00 49.56 132 VAL A C 1
ATOM 1103 O O . VAL A 1 154 ? 5.036 23.180 46.574 1.00 53.74 132 VAL A O 1
ATOM 1107 N N . ALA A 1 155 ? 3.727 23.103 44.752 1.00 47.22 133 ALA A N 1
ATOM 1108 C CA . ALA A 1 155 ? 2.679 23.923 45.376 1.00 49.32 133 ALA A CA 1
ATOM 1109 C C . ALA A 1 155 ? 2.169 23.283 46.684 1.00 54.85 133 ALA A C 1
ATOM 1110 O O . ALA A 1 155 ? 2.017 23.962 47.710 1.00 51.28 133 ALA A O 1
ATOM 1112 N N . LEU A 1 156 ? 1.918 21.976 46.635 1.00 59.35 134 LEU A N 1
ATOM 1113 C CA . LEU A 1 156 ? 1.500 21.219 47.819 1.00 64.25 134 LEU A CA 1
ATOM 1114 C C . LEU A 1 156 ? 2.584 21.244 48.901 1.00 63.50 134 LEU A C 1
ATOM 1115 O O . LEU A 1 156 ? 2.312 21.628 50.027 1.00 63.92 134 LEU A O 1
ATOM 1120 N N . GLU A 1 157 ? 3.812 20.867 48.553 1.00 64.76 135 GLU A N 1
ATOM 1121 C CA . GLU A 1 157 ? 4.939 20.958 49.493 1.00 69.28 135 GLU A CA 1
ATOM 1122 C C . GLU A 1 157 ? 5.042 22.327 50.163 1.00 69.14 135 GLU A C 1
ATOM 1123 O O . GLU A 1 157 ? 5.409 22.419 51.327 1.00 72.01 135 GLU A O 1
ATOM 1137 N N . GLY A 1 159 ? 2.433 24.284 50.506 1.00 61.80 137 GLY A N 1
ATOM 1138 C CA . GLY A 1 159 ? 1.115 24.586 51.068 1.00 66.11 137 GLY A CA 1
ATOM 1139 C C . GLY A 1 159 ? 0.463 25.793 50.408 1.00 67.04 137 GLY A C 1
ATOM 1140 O O . GLY A 1 159 ? -0.237 26.570 51.061 1.00 63.61 137 GLY A O 1
ATOM 1141 N N . LYS A 1 160 ? 0.673 25.934 49.100 1.00 67.19 138 LYS A N 1
ATOM 1142 C CA . LYS A 1 160 ? 0.280 27.142 48.383 1.00 64.69 138 LYS A CA 1
ATOM 1143 C C . LYS A 1 160 ? -0.739 26.805 47.306 1.00 59.48 138 LYS A C 1
ATOM 1144 O O . LYS A 1 160 ? -0.669 25.745 46.680 1.00 59.29 138 LYS A O 1
ATOM 1150 N N . SER A 1 161 ? -1.700 27.704 47.119 1.00 54.75 139 SER A N 1
ATOM 1151 C CA . SER A 1 161 ? -2.724 27.560 46.093 1.00 57.76 139 SER A CA 1
ATOM 1152 C C . SER A 1 161 ? -2.219 28.184 44.780 1.00 56.58 139 SER A C 1
ATOM 1153 O O . SER A 1 161 ? -2.017 29.391 44.709 1.00 55.19 139 SER A O 1
ATOM 1156 N N . VAL A 1 162 ? -2.008 27.352 43.760 1.00 51.73 140 VAL A N 1
ATOM 1157 C CA . VAL A 1 162 ? -1.468 27.800 42.472 1.00 50.14 140 VAL A CA 1
ATOM 1158 C C . VAL A 1 162 ? -2.378 27.380 41.328 1.00 50.09 140 VAL A C 1
ATOM 1159 O O . VAL A 1 162 ? -2.539 26.187 41.071 1.00 53.84 140 VAL A O 1
ATOM 1163 N N . GLN A 1 163 ? -2.965 28.363 40.646 1.00 47.93 141 GLN A N 1
ATOM 1164 C CA . GLN A 1 163 ? -3.847 28.115 39.507 1.00 47.82 141 GLN A CA 1
ATOM 1165 C C . GLN A 1 163 ? -3.081 27.755 38.225 1.00 45.71 141 GLN A C 1
ATOM 1166 O O . GLN A 1 163 ? -1.909 28.096 38.059 1.00 40.70 141 GLN A O 1
ATOM 1172 N N . GLU A 1 164 ? -3.776 27.075 37.322 1.00 42.21 142 GLU A N 1
ATOM 1173 C CA . GLU A 1 164 ? -3.250 26.720 36.031 1.00 42.54 142 GLU A CA 1
ATOM 1174 C C . GLU A 1 164 ? -4.194 27.292 35.031 1.00 41.16 142 GLU A C 1
ATOM 1175 O O . GLU A 1 164 ? -5.391 27.161 35.186 1.00 39.01 142 GLU A O 1
ATOM 1181 N N . GLY A 1 165 ? -3.666 27.943 34.001 1.00 37.85 143 GLY A N 1
ATOM 1182 C CA . GLY A 1 165 ? -4.529 28.499 32.975 1.00 37.20 143 GLY A CA 1
ATOM 1183 C C . GLY A 1 165 ? -3.812 29.048 31.760 1.00 37.53 143 GLY A C 1
ATOM 1184 O O . GLY A 1 165 ? -2.587 28.977 31.643 1.00 34.33 143 GLY A O 1
ATOM 1185 N N . ILE A 1 166 ? -4.617 29.583 30.859 1.00 37.64 144 ILE A N 1
ATOM 1186 C CA . ILE A 1 166 ? -4.155 30.160 29.621 1.00 35.79 144 ILE A CA 1
ATOM 1187 C C . ILE A 1 166 ? -3.707 31.582 29.900 1.00 34.65 144 ILE A C 1
ATOM 1188 O O . ILE A 1 166 ? -4.427 32.351 30.541 1.00 34.62 144 ILE A O 1
ATOM 1193 N N . ILE A 1 167 ? -2.500 31.913 29.441 1.00 32.04 145 ILE A N 1
ATOM 1194 C CA . ILE A 1 167 ? -1.979 33.269 29.533 1.00 31.08 145 ILE A CA 1
ATOM 1195 C C . ILE A 1 167 ? -1.877 33.870 28.122 1.00 28.80 145 ILE A C 1
ATOM 1196 O O . ILE A 1 167 ? -1.387 33.229 27.225 1.00 28.98 145 ILE A O 1
ATOM 1201 N N . ALA A 1 168 ? -2.348 35.102 27.950 1.00 27.72 146 ALA A N 1
ATOM 1202 C CA . ALA A 1 168 ? -2.325 35.776 26.667 1.00 27.87 146 ALA A CA 1
ATOM 1203 C C . ALA A 1 168 ? -1.236 36.830 26.705 1.00 27.57 146 ALA A C 1
ATOM 1204 O O . ALA A 1 168 ? -1.160 37.583 27.659 1.00 29.12 146 ALA A O 1
ATOM 1206 N N . THR A 1 169 ? -0.428 36.917 25.653 1.00 26.94 147 THR A N 1
ATOM 1207 C CA . THR A 1 169 ? 0.693 37.863 25.623 1.00 25.01 147 THR A CA 1
ATOM 1208 C C . THR A 1 169 ? 0.522 38.891 24.499 1.00 25.89 147 THR A C 1
ATOM 1209 O O . THR A 1 169 ? 0.080 38.555 23.391 1.00 25.78 147 THR A O 1
ATOM 1213 N N . GLY A 1 170 ? 0.858 40.148 24.790 1.00 24.67 148 GLY A N 1
ATOM 1214 C CA . GLY A 1 170 ? 0.853 41.185 23.775 1.00 23.45 148 GLY A CA 1
ATOM 1215 C C . GLY A 1 170 ? 1.794 42.306 24.168 1.00 24.30 148 GLY A C 1
ATOM 1216 O O . GLY A 1 170 ? 2.196 42.418 25.339 1.00 23.47 148 GLY A O 1
ATOM 1217 N N . ASP A 1 171 ? 2.126 43.155 23.203 1.00 23.83 149 ASP A N 1
ATOM 1218 C CA . ASP A 1 171 ? 3.067 44.248 23.431 1.00 23.99 149 ASP A CA 1
ATOM 1219 C C . ASP A 1 171 ? 2.378 45.526 23.966 1.00 25.84 149 ASP A C 1
ATOM 1220 O O . ASP A 1 171 ? 2.812 46.651 23.682 1.00 24.91 149 ASP A O 1
ATOM 1225 N N . GLN A 1 172 ? 1.332 45.338 24.762 1.00 25.71 150 GLN A N 1
ATOM 1226 C CA . GLN A 1 172 ? 0.647 46.452 25.412 1.00 27.65 150 GLN A CA 1
ATOM 1227 C C . GLN A 1 172 ? 0.430 46.166 26.897 1.00 28.14 150 GLN A C 1
ATOM 1228 O O . GLN A 1 172 ? 0.032 45.063 27.293 1.00 28.74 150 GLN A O 1
ATOM 1234 N N . PHE A 1 173 ? 0.729 47.162 27.720 1.00 28.73 1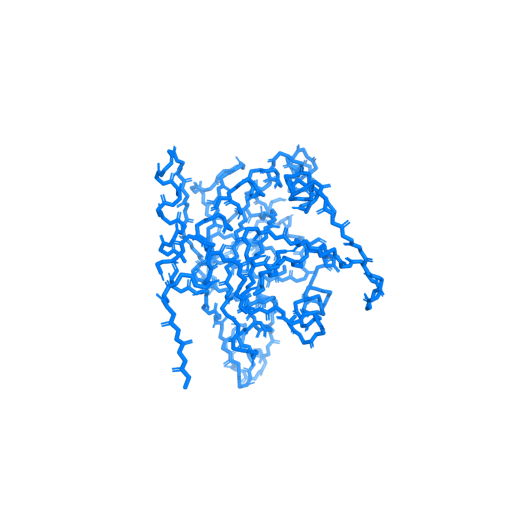51 PHE A N 1
ATOM 1235 C CA . PHE A 1 173 ? 0.285 47.149 29.106 1.00 29.23 151 PHE A CA 1
ATOM 1236 C C . PHE A 1 173 ? -1.207 47.490 29.118 1.00 29.76 151 PHE A C 1
ATOM 1237 O O . PHE A 1 173 ? -1.600 48.612 28.759 1.00 28.85 151 PHE A O 1
ATOM 1245 N N . VAL A 1 174 ? -2.030 46.522 29.509 1.00 29.57 152 VAL A N 1
ATOM 1246 C CA . VAL A 1 174 ? -3.472 46.657 29.355 1.00 31.64 152 VAL A CA 1
ATOM 1247 C C . VAL A 1 174 ? -4.054 47.244 30.645 1.00 31.71 152 VAL A C 1
ATOM 1248 O O . VAL A 1 174 ? -3.897 46.680 31.726 1.00 32.74 152 VAL A O 1
ATOM 1252 N N . ALA A 1 175 ? -4.676 48.404 30.497 1.00 34.15 153 ALA A N 1
ATOM 1253 C CA . ALA A 1 175 ? -5.230 49.171 31.617 1.00 35.73 153 ALA A CA 1
ATOM 1254 C C . ALA A 1 175 ? -6.609 49.653 31.222 1.00 37.34 153 ALA A C 1
ATOM 1255 O O . ALA A 1 175 ? -6.922 50.843 31.314 1.00 39.96 153 ALA A O 1
ATOM 1257 N N . ASN A 1 176 ? -7.424 48.703 30.776 1.00 39.89 154 ASN A N 1
ATOM 1258 C CA . ASN A 1 176 ? -8.649 48.978 30.040 1.00 42.51 154 ASN A CA 1
ATOM 1259 C C . ASN A 1 176 ? -9.501 47.711 30.081 1.00 43.67 154 ASN A C 1
ATOM 1260 O O . ASN A 1 176 ? -9.093 46.670 29.528 1.00 37.06 154 ASN A O 1
ATOM 1265 N N . GLU A 1 177 ? -10.663 47.774 30.740 1.00 42.52 155 GLU A N 1
ATOM 1266 C CA . GLU A 1 177 ? -11.515 46.577 30.908 1.00 43.99 155 GLU A CA 1
ATOM 1267 C C . GLU A 1 177 ? -12.035 46.028 29.577 1.00 40.35 155 GLU A C 1
ATOM 1268 O O . GLU A 1 177 ? -12.141 44.821 29.398 1.00 43.25 155 GLU A O 1
ATOM 1274 N N . GLU A 1 178 ? -12.370 46.902 28.644 1.00 39.52 156 GLU A N 1
ATOM 1275 C CA . GLU A 1 178 ? -12.876 46.450 27.353 1.00 42.47 156 GLU A CA 1
ATOM 1276 C C . GLU A 1 178 ? -11.831 45.562 26.636 1.00 39.05 156 GLU A C 1
ATOM 1277 O O . GLU A 1 178 ? -12.144 44.475 26.145 1.00 37.78 156 GLU A O 1
ATOM 1283 N N . ARG A 1 179 ? -10.584 46.006 26.616 1.00 37.30 157 ARG A N 1
ATOM 1284 C CA . ARG A 1 179 ? -9.505 45.231 25.984 1.00 35.20 157 ARG A CA 1
ATOM 1285 C C . ARG A 1 179 ? -9.283 43.928 26.756 1.00 35.15 157 ARG A C 1
ATOM 1286 O O . ARG A 1 179 ? -9.271 42.838 26.186 1.00 35.89 157 ARG A O 1
ATOM 1294 N N . LYS A 1 180 ? -9.153 44.062 28.066 1.00 37.18 158 LYS A N 1
ATOM 1295 C CA . LYS A 1 180 ? -9.029 42.950 28.991 1.00 37.32 158 LYS A CA 1
ATOM 1296 C C . LYS A 1 180 ? -10.087 41.875 28.748 1.00 38.28 158 LYS A C 1
ATOM 1297 O O . LYS A 1 180 ? -9.754 40.698 28.637 1.00 34.00 158 LYS A O 1
ATOM 1303 N N . ASN A 1 181 ? -11.350 42.288 28.655 1.00 38.90 159 ASN A N 1
ATOM 1304 C CA . ASN A 1 181 ? -12.462 41.363 28.448 1.00 37.67 159 ASN A CA 1
ATOM 1305 C C . ASN A 1 181 ? -12.428 40.727 27.065 1.00 35.09 159 ASN A C 1
ATOM 1306 O O . ASN A 1 181 ? -12.773 39.542 26.913 1.00 37.00 159 ASN A O 1
ATOM 1311 N N . TRP A 1 182 ? -12.037 41.491 26.047 1.00 33.79 160 TRP A N 1
ATOM 1312 C CA . TRP A 1 182 ? -11.895 40.919 24.694 1.00 33.93 160 TRP A CA 1
ATOM 1313 C C . TRP A 1 182 ? -10.853 39.807 24.708 1.00 33.75 160 TRP A C 1
ATOM 1314 O O . TRP A 1 182 ? -11.047 38.730 24.123 1.00 37.91 160 TRP A O 1
ATOM 1325 N N . ILE A 1 183 ? -9.758 40.056 25.402 1.00 32.51 161 ILE A N 1
ATOM 1326 C CA . ILE A 1 183 ? -8.676 39.107 25.436 1.00 32.41 161 ILE A CA 1
ATOM 1327 C C . ILE A 1 183 ? -9.143 37.849 26.166 1.00 32.04 161 ILE A C 1
ATOM 1328 O O . ILE A 1 183 ? -8.903 36.746 25.693 1.00 30.92 161 ILE A O 1
ATOM 1333 N N . GLY A 1 184 ? -9.782 38.020 27.326 1.00 32.17 162 GLY A N 1
ATOM 1334 C CA . GLY A 1 184 ? -10.335 36.894 28.058 1.00 32.54 162 GLY A CA 1
ATOM 1335 C C . GLY A 1 184 ? -11.311 36.049 27.251 1.00 34.16 162 GLY A C 1
ATOM 1336 O O . GLY A 1 184 ? -11.266 34.812 27.273 1.00 36.53 162 GLY A O 1
ATOM 1337 N N . THR A 1 185 ? -12.208 36.715 26.541 1.00 38.52 163 THR A N 1
ATOM 1338 C CA . THR A 1 185 ? -13.247 36.025 25.785 1.00 41.43 163 THR A CA 1
ATOM 1339 C C . THR A 1 185 ? -12.694 35.331 24.544 1.00 40.80 163 THR A C 1
ATOM 1340 O O . THR A 1 185 ? -13.034 34.184 24.263 1.00 40.53 163 THR A O 1
ATOM 1344 N N . THR A 1 186 ? -11.844 36.039 23.803 1.00 39.16 164 THR A N 1
ATOM 1345 C CA . THR A 1 186 ? -11.339 35.548 22.532 1.00 34.62 164 THR A CA 1
ATOM 1346 C C . THR A 1 186 ? -10.445 34.335 22.727 1.00 32.67 164 THR A C 1
ATOM 1347 O O . THR A 1 186 ? -10.526 33.378 21.965 1.00 32.12 164 THR A O 1
ATOM 1351 N N . PHE A 1 187 ? -9.612 34.369 23.764 1.00 31.95 165 PHE A N 1
ATOM 1352 C CA . PHE A 1 187 ? -8.594 33.329 23.987 1.00 32.44 165 PHE A CA 1
ATOM 1353 C C . PHE A 1 187 ? -8.855 32.390 25.178 1.00 33.24 165 PHE A C 1
ATOM 1354 O O . PHE A 1 187 ? -8.112 31.422 25.373 1.00 33.64 165 PHE A O 1
ATOM 1362 N N . GLY A 1 188 ? -9.902 32.664 25.957 1.00 36.73 166 GLY A N 1
ATOM 1363 C CA . GLY A 1 188 ? -10.158 31.934 27.205 1.00 38.50 166 GLY A CA 1
ATOM 1364 C C . GLY A 1 188 ? -9.059 32.165 28.223 1.00 37.88 166 GLY A C 1
ATOM 1365 O O . GLY A 1 188 ? -8.754 31.286 29.040 1.00 39.94 166 GLY A O 1
ATOM 1366 N N . ALA A 1 189 ? -8.452 33.351 28.177 1.00 37.72 167 ALA A N 1
ATOM 1367 C CA . ALA A 1 189 ? -7.250 33.619 28.958 1.00 37.26 167 ALA A CA 1
ATOM 1368 C C . ALA A 1 189 ? -7.588 34.013 30.386 1.00 34.25 167 ALA A C 1
ATOM 1369 O O . ALA A 1 189 ? -8.449 34.858 30.599 1.00 34.12 167 ALA A O 1
ATOM 1371 N N . ASP A 1 190 ? -6.868 33.446 31.348 1.00 35.05 168 ASP A N 1
ATOM 1372 C CA . ASP A 1 190 ? -7.000 33.843 32.765 1.00 36.77 168 ASP A CA 1
ATOM 1373 C C . ASP A 1 190 ? -6.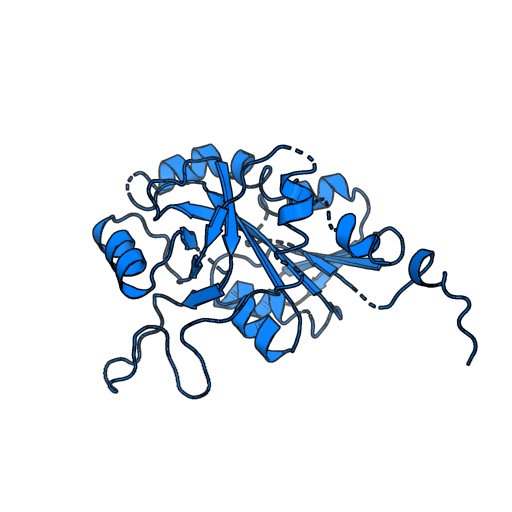130 35.017 33.186 1.00 34.84 168 ASP A C 1
ATOM 1374 O O . ASP A 1 190 ? -6.423 35.661 34.187 1.00 35.36 168 ASP A O 1
ATOM 1379 N N . ALA A 1 191 ? -5.065 35.288 32.427 1.00 31.19 169 ALA A N 1
ATOM 1380 C CA . ALA A 1 191 ? -4.158 36.380 32.723 1.00 31.18 169 ALA A CA 1
ATOM 1381 C C . ALA A 1 191 ? -3.462 36.858 31.441 1.00 30.85 169 ALA A C 1
ATOM 1382 O O . ALA A 1 191 ? -3.428 36.125 30.427 1.00 28.51 169 ALA A O 1
ATOM 1384 N N . LEU A 1 192 ? -2.959 38.095 31.499 1.00 29.15 170 LEU A N 1
ATOM 1385 C CA . LEU A 1 192 ? -2.264 38.724 30.383 1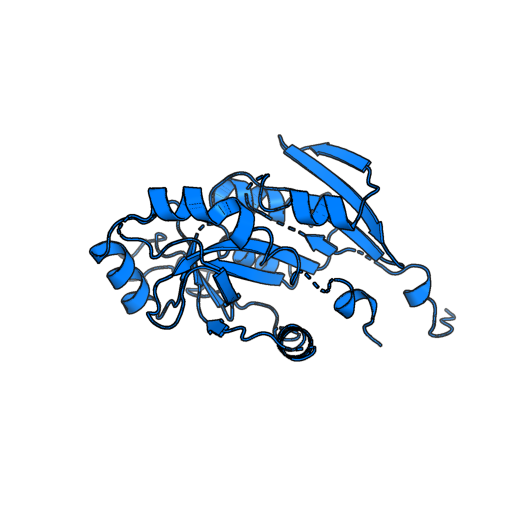.00 30.83 170 LEU A CA 1
ATOM 1386 C C . LEU A 1 192 ? -0.915 39.314 30.816 1.00 29.55 170 LEU A C 1
ATOM 1387 O O . LEU A 1 192 ? -0.705 39.661 31.989 1.00 30.36 170 LEU A O 1
ATOM 1392 N N . GLU A 1 193 ? 0.006 39.401 29.865 1.00 29.01 171 GLU A N 1
ATOM 1393 C CA . GLU A 1 193 ? 1.345 39.914 30.121 1.00 26.72 171 GLU A CA 1
ATOM 1394 C C . GLU A 1 193 ? 2.047 40.211 28.807 1.00 25.75 171 GLU A C 1
ATOM 1395 O O . GLU A 1 193 ? 1.428 40.146 27.759 1.00 25.91 171 GLU A O 1
ATOM 1409 N N . GLU A 1 195 ? 5.379 39.073 27.696 1.00 25.85 173 GLU A N 1
ATOM 1410 C CA . GLU A 1 195 ? 6.507 38.258 27.246 1.00 25.37 173 GLU A CA 1
ATOM 1411 C C . GLU A 1 195 ? 6.260 36.756 27.090 1.00 27.68 173 GLU A C 1
ATOM 1412 O O . GLU A 1 195 ? 6.952 36.105 26.295 1.00 29.79 173 GLU A O 1
ATOM 1418 N N . GLY A 1 196 ? 5.372 36.180 27.888 1.00 25.48 174 GLY A N 1
ATOM 1419 C CA . GLY A 1 196 ? 5.271 34.710 27.980 1.00 25.76 174 GLY A CA 1
ATOM 1420 C C . GLY A 1 196 ? 5.121 33.950 26.677 1.00 25.65 174 GLY A C 1
ATOM 1421 O O . GLY A 1 196 ? 5.845 32.979 26.408 1.00 28.01 174 GLY A O 1
ATOM 1422 N N . GLY A 1 197 ? 4.162 34.373 25.871 1.00 25.01 175 GLY A N 1
ATOM 1423 C CA . GLY A 1 197 ? 3.908 33.718 24.604 1.00 24.35 175 GLY A CA 1
ATOM 1424 C C . GLY A 1 197 ? 5.038 33.826 23.602 1.00 26.06 175 GLY A C 1
ATOM 1425 O O . GLY A 1 197 ? 5.207 32.913 22.776 1.00 25.83 175 GLY A O 1
ATOM 1426 N N . SER A 1 198 ? 5.796 34.937 23.657 1.00 24.87 176 SER A N 1
ATOM 1427 C CA A SER A 1 198 ? 6.966 35.132 22.805 0.50 23.36 176 SER A CA 1
ATOM 1428 C CA B SER A 1 198 ? 6.959 35.117 22.786 0.50 24.16 176 SER A CA 1
ATOM 1429 C C . SER A 1 198 ? 8.052 34.161 23.189 1.00 23.82 176 SER A C 1
ATOM 1430 O O . SER A 1 198 ? 8.652 33.503 22.330 1.00 24.63 176 SER A O 1
ATOM 1435 N N . VAL A 1 199 ? 8.309 34.086 24.489 1.00 23.39 177 VAL A N 1
A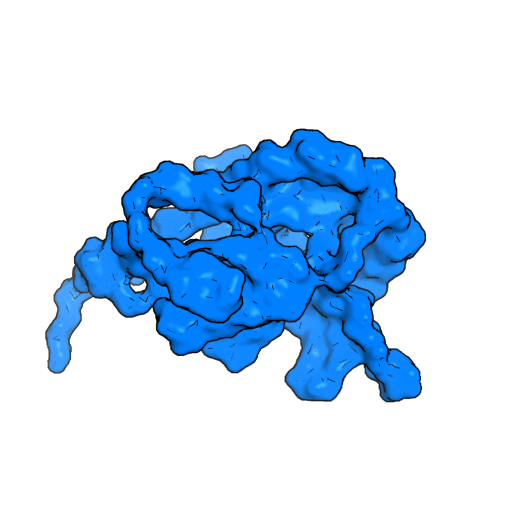TOM 1436 C CA . VAL A 1 199 ? 9.269 33.134 25.031 1.00 24.95 177 VAL A CA 1
ATOM 1437 C C . VAL A 1 199 ? 8.898 31.695 24.653 1.00 23.56 177 VAL A C 1
ATOM 1438 O O . VAL A 1 199 ? 9.744 30.946 24.199 1.00 24.10 177 VAL A O 1
ATOM 1442 N N . GLY A 1 200 ? 7.621 31.351 24.781 1.00 25.47 178 GLY A N 1
ATOM 1443 C CA . GLY A 1 200 ? 7.119 30.009 24.450 1.00 24.14 178 GLY A CA 1
ATOM 1444 C C . GLY A 1 200 ? 7.335 29.631 23.001 1.00 22.91 178 GLY A C 1
ATOM 1445 O O . GLY A 1 200 ? 7.860 28.548 22.690 1.00 25.00 178 GLY A O 1
ATOM 1446 N N . VAL A 1 201 ? 6.965 30.532 22.102 1.00 23.97 179 VAL A N 1
ATOM 1447 C CA . VAL A 1 201 ? 7.187 30.319 20.661 1.00 22.92 179 VAL A CA 1
ATOM 1448 C C . VAL A 1 201 ? 8.656 30.036 20.386 1.00 23.77 179 VAL A C 1
ATOM 1449 O O . VAL A 1 201 ? 9.009 29.076 19.657 1.00 23.45 179 VAL A O 1
ATOM 1453 N N . VAL A 1 202 ? 9.539 30.835 20.985 1.00 22.73 180 VAL A N 1
ATOM 1454 C CA . VAL A 1 202 ? 10.979 30.632 20.764 1.00 24.09 180 VAL A CA 1
ATOM 1455 C C . VAL A 1 202 ? 11.448 29.280 21.313 1.00 24.09 180 VAL A C 1
ATOM 1456 O O . VAL A 1 202 ? 12.169 28.537 20.616 1.00 25.24 180 VAL A O 1
ATOM 1460 N N . CYS A 1 203 ? 11.043 28.952 22.538 1.00 24.76 181 CYS A N 1
ATOM 1461 C CA . CYS A 1 203 ? 11.452 27.667 23.129 1.00 26.70 181 CYS A CA 1
ATOM 1462 C C . CYS A 1 203 ? 10.912 26.498 22.314 1.00 26.60 181 CYS A C 1
ATOM 1463 O O . CYS A 1 203 ? 11.634 25.560 21.996 1.00 28.27 181 CYS A O 1
ATOM 1466 N N . ASN A 1 204 ? 9.653 26.603 21.933 1.00 27.35 182 ASN A N 1
ATOM 1467 C CA . ASN A 1 204 ? 9.029 25.617 21.106 1.00 28.72 182 ASN A CA 1
ATOM 1468 C C . ASN A 1 204 ? 9.783 25.453 19.796 1.00 30.07 182 ASN A C 1
ATOM 1469 O O . ASN A 1 204 ? 10.077 24.327 19.398 1.00 26.34 182 ASN A O 1
ATOM 1474 N N . ALA A 1 205 ? 10.177 26.556 19.167 1.00 26.20 183 ALA A N 1
ATOM 1475 C CA . ALA A 1 205 ? 10.896 26.453 17.891 1.00 25.21 183 ALA A CA 1
ATOM 1476 C C . ALA A 1 205 ? 12.206 25.693 18.036 1.00 24.45 183 ALA A C 1
ATOM 1477 O O . ALA A 1 205 ? 12.643 24.973 17.129 1.00 25.95 183 ALA A O 1
ATOM 1479 N N . LEU A 1 206 ? 12.836 25.871 19.188 1.00 25.36 184 LEU A N 1
ATOM 1480 C CA . LEU A 1 206 ? 14.141 25.308 19.465 1.00 25.61 184 LEU A CA 1
ATOM 1481 C C . LEU A 1 206 ? 14.068 23.963 20.196 1.00 26.29 184 LEU A C 1
ATOM 1482 O O . LEU A 1 206 ? 15.093 23.453 20.623 1.00 26.91 184 LEU A O 1
ATOM 1487 N N . ASN A 1 207 ? 12.867 23.394 20.311 1.00 28.13 185 ASN A N 1
ATOM 1488 C CA . ASN A 1 207 ? 12.605 22.164 21.082 1.00 31.43 185 ASN A CA 1
ATOM 1489 C C . ASN A 1 207 ? 13.099 22.171 22.523 1.00 29.95 185 ASN A C 1
ATOM 1490 O O . ASN A 1 207 ? 13.581 21.168 23.028 1.00 28.95 185 ASN A O 1
ATOM 1495 N N . ILE A 1 208 ? 12.928 23.301 23.187 1.00 29.53 186 ILE A N 1
ATOM 1496 C CA . ILE A 1 208 ? 13.327 23.475 24.563 1.00 28.12 186 ILE A CA 1
ATOM 1497 C C . ILE A 1 208 ? 12.058 23.503 25.382 1.00 28.46 186 ILE A C 1
ATOM 1498 O O . ILE A 1 208 ? 11.184 24.345 25.140 1.00 28.25 186 ILE A O 1
ATOM 1503 N N . PRO A 1 209 ? 11.927 22.585 26.352 1.00 29.47 187 PRO A N 1
ATOM 1504 C CA . PRO A 1 209 ? 10.760 22.693 27.203 1.00 31.36 187 PRO A CA 1
ATOM 1505 C C . PRO A 1 209 ? 10.824 23.939 28.061 1.00 30.93 187 PRO A C 1
ATOM 1506 O O . PRO A 1 209 ? 11.904 24.306 28.526 1.00 29.24 187 PRO A O 1
ATOM 1510 N N . PHE A 1 210 ? 9.669 24.565 28.279 1.00 29.93 188 PHE A N 1
ATOM 1511 C CA . PHE A 1 210 ? 9.602 25.770 29.074 1.00 29.00 188 PHE A CA 1
ATOM 1512 C C . PHE A 1 210 ? 8.438 25.767 30.016 1.00 28.99 188 PHE A C 1
ATOM 1513 O O . PHE A 1 210 ? 7.474 25.028 29.836 1.00 29.15 188 PHE A O 1
ATOM 1521 N N . PHE A 1 211 ? 8.514 26.697 30.961 1.00 31.73 189 PHE A N 1
ATOM 1522 C CA . PHE A 1 211 ? 7.567 26.836 32.054 1.00 30.24 189 PHE A CA 1
ATOM 1523 C C . PHE A 1 211 ? 7.424 28.328 32.313 1.00 30.15 189 PHE A C 1
ATOM 1524 O O . PHE A 1 211 ? 8.418 29.012 32.534 1.00 28.19 189 PHE A O 1
ATOM 1532 N N . ILE A 1 212 ? 6.195 28.833 32.288 1.00 29.61 190 ILE A N 1
ATOM 1533 C CA . ILE A 1 212 ? 5.922 30.233 32.561 1.00 30.31 190 ILE A CA 1
ATOM 1534 C C . ILE A 1 212 ? 5.130 30.356 33.852 1.00 32.00 190 ILE A C 1
ATOM 1535 O O . ILE A 1 212 ? 4.021 29.812 33.960 1.00 34.41 190 ILE A O 1
ATOM 1540 N N . LEU A 1 213 ? 5.674 31.107 34.808 1.00 31.93 191 LEU A N 1
ATOM 1541 C CA . LEU A 1 213 ? 4.992 31.390 36.072 1.00 33.47 191 LEU A CA 1
ATOM 1542 C C . LEU A 1 213 ? 4.791 32.887 36.210 1.00 31.37 191 LEU A C 1
ATOM 1543 O O . LEU A 1 213 ? 5.711 33.648 35.972 1.00 31.96 191 LEU A O 1
ATOM 1548 N N . ARG A 1 214 ? 3.595 33.312 36.594 1.00 31.41 192 ARG A N 1
ATOM 1549 C CA . ARG A 1 214 ? 3.358 34.726 36.863 1.00 30.91 192 ARG A CA 1
ATOM 1550 C C . ARG A 1 214 ? 2.666 34.887 38.221 1.00 34.28 192 ARG A C 1
ATOM 1551 O O . ARG A 1 214 ? 1.804 34.088 38.591 1.00 34.35 192 ARG A O 1
ATOM 1559 N N . SER A 1 215 ? 3.056 35.920 38.948 1.00 33.17 193 SER A N 1
ATOM 1560 C CA . SER A 1 215 ? 2.330 36.368 40.121 1.00 35.43 193 SER A CA 1
ATOM 1561 C C . SER A 1 215 ? 1.594 37.650 39.743 1.00 34.70 193 SER A C 1
ATOM 1562 O O . SER A 1 215 ? 2.179 38.568 39.168 1.00 34.83 193 SER A O 1
ATOM 1565 N N . ILE A 1 216 ? 0.310 37.707 40.070 1.00 35.66 194 ILE A N 1
ATOM 1566 C CA . ILE A 1 216 ? -0.556 38.815 39.706 1.00 35.34 194 ILE A CA 1
ATOM 1567 C C . ILE A 1 216 ? -0.113 40.108 40.389 1.00 36.08 194 ILE A C 1
ATOM 1568 O O . ILE A 1 216 ? 0.173 40.118 41.578 1.00 35.40 194 ILE A O 1
ATOM 1573 N N . SER A 1 217 ? -0.031 41.188 39.623 1.00 32.90 195 SER A N 1
ATOM 1574 C CA . SER A 1 217 ? 0.329 42.487 40.160 1.00 32.76 195 SER A CA 1
ATOM 1575 C C . SER A 1 217 ? -0.817 43.480 40.112 1.00 33.62 195 SER A C 1
ATOM 1576 O O . SER A 1 217 ? -0.746 44.508 40.776 1.00 36.15 195 SER A O 1
ATOM 1579 N N . ASP A 1 218 ? -1.857 43.182 39.329 1.00 31.79 196 ASP A N 1
ATOM 1580 C CA . ASP A 1 218 ? -2.939 44.123 39.059 1.00 31.68 196 ASP A CA 1
ATOM 1581 C C . ASP A 1 218 ? -4.057 43.406 38.312 1.00 34.49 196 ASP A C 1
ATOM 1582 O O . ASP A 1 218 ? -3.921 42.221 37.978 1.00 32.44 196 ASP A O 1
ATOM 1587 N N . ALA A 1 219 ? -5.138 44.122 38.018 1.00 34.49 197 ALA A N 1
ATOM 1588 C CA . ALA A 1 219 ? -6.275 43.538 37.289 1.00 35.38 197 ALA A CA 1
ATOM 1589 C C . ALA A 1 219 ? -6.519 44.167 35.908 1.00 36.41 197 ALA A C 1
ATOM 1590 O O . ALA A 1 219 ? -7.641 44.144 35.395 1.00 35.31 197 ALA A O 1
ATOM 1592 N N . ALA A 1 220 ? -5.474 44.727 35.299 1.00 33.86 198 ALA A N 1
ATOM 1593 C CA . ALA A 1 220 ? -5.539 45.153 33.891 1.00 34.51 198 ALA A CA 1
ATOM 1594 C C . ALA A 1 220 ? -6.695 46.098 33.600 1.00 36.64 198 ALA A C 1
ATOM 1595 O O . ALA A 1 220 ? -7.314 46.018 32.518 1.00 33.78 198 ALA A O 1
ATOM 1597 N N . ASP A 1 221 ? -6.979 46.984 34.558 1.00 36.23 199 ASP A N 1
ATOM 1598 C CA . ASP A 1 221 ? -8.086 47.940 34.442 1.00 39.79 199 ASP A CA 1
ATOM 1599 C C . ASP A 1 221 ? -7.543 49.363 34.588 1.00 42.76 199 ASP A C 1
ATOM 1600 O O . ASP A 1 221 ? -6.335 49.573 34.457 1.00 38.62 199 ASP A O 1
ATOM 1618 N N . ASP A 1 223 ? -6.984 51.094 37.026 1.00 40.17 201 ASP A N 1
ATOM 1619 C CA . ASP A 1 223 ? -6.063 51.208 38.155 1.00 41.45 201 ASP A CA 1
ATOM 1620 C C . ASP A 1 223 ? -4.791 50.333 38.025 1.00 39.53 201 ASP A C 1
ATOM 1621 O O . ASP A 1 223 ? -3.983 50.241 38.959 1.00 39.52 201 ASP A O 1
ATOM 1626 N N . ALA A 1 224 ? -4.591 49.734 36.853 1.00 37.24 202 ALA A N 1
ATOM 1627 C CA . ALA A 1 224 ? -3.502 48.772 36.648 1.00 34.01 202 ALA A CA 1
ATOM 1628 C C . ALA A 1 224 ? -2.092 49.299 36.955 1.00 32.83 202 ALA A C 1
ATOM 1629 O O . ALA A 1 224 ? -1.322 48.609 37.634 1.00 31.00 202 ALA A O 1
ATOM 1631 N N . SER A 1 225 ? -1.756 50.505 36.481 1.00 32.65 203 SER A N 1
ATOM 1632 C CA . SER A 1 225 ? -0.416 51.051 36.674 1.00 34.07 203 SER A CA 1
ATOM 1633 C C . SER A 1 225 ? -0.055 51.281 38.151 1.00 34.80 203 SER A C 1
ATOM 1634 O O . SER A 1 225 ? 1.073 50.981 38.575 1.00 32.99 203 SER A O 1
ATOM 1637 N N . PHE A 1 226 ? -1.016 51.765 38.932 1.00 34.99 204 PHE A N 1
ATOM 1638 C CA . PHE A 1 226 ? -0.799 52.019 40.365 1.00 33.91 204 PHE A CA 1
ATOM 1639 C C . PHE A 1 226 ? -0.639 50.727 41.132 1.00 33.88 204 PHE A C 1
ATOM 1640 O O . PHE A 1 226 ? 0.261 50.583 41.949 1.00 35.28 204 PHE A O 1
ATOM 1648 N N . SER A 1 227 ? -1.527 49.783 40.886 1.00 33.78 205 SER A N 1
ATOM 1649 C CA . SER A 1 227 ? -1.417 48.468 41.506 1.00 34.51 205 SER A CA 1
ATOM 1650 C C . SER A 1 227 ? -0.083 47.832 41.133 1.00 33.56 205 SER A C 1
ATOM 1651 O O . SER A 1 227 ? 0.612 47.285 41.989 1.00 35.24 205 SER A O 1
ATOM 1654 N N . PHE A 1 228 ? 0.288 47.936 39.858 1.00 32.14 206 PHE A N 1
ATOM 1655 C CA . PHE A 1 228 ? 1.537 47.355 39.370 1.00 31.58 206 PHE A CA 1
ATOM 1656 C C . PHE A 1 228 ? 2.715 47.917 40.181 1.00 32.77 206 PHE A C 1
ATOM 1657 O O . PHE A 1 228 ? 3.540 47.158 40.669 1.00 33.45 206 PHE A O 1
ATOM 1665 N N . ASP A 1 229 ? 2.762 49.231 40.350 1.00 32.81 207 ASP A N 1
ATOM 1666 C CA . ASP A 1 229 ? 3.818 49.885 41.147 1.00 36.10 207 ASP A CA 1
ATOM 1667 C C . ASP A 1 229 ? 3.834 49.424 42.591 1.00 37.46 207 ASP A C 1
ATOM 1668 O O . ASP A 1 229 ? 4.909 49.187 43.176 1.00 38.53 207 ASP A O 1
ATOM 1673 N N . GLU A 1 230 ? 2.648 49.275 43.162 1.00 38.28 208 GLU A N 1
ATOM 1674 C CA . GLU A 1 230 ? 2.538 48.875 44.559 1.00 41.88 208 GLU A CA 1
ATOM 1675 C C . GLU A 1 230 ? 3.006 47.455 44.781 1.00 40.61 208 GLU A C 1
ATOM 1676 O O . GLU A 1 230 ? 3.665 47.161 45.777 1.00 38.80 208 GLU A O 1
ATOM 1682 N N . PHE A 1 231 ? 2.661 46.568 43.858 1.00 38.17 209 PHE A N 1
ATOM 1683 C CA . PHE A 1 231 ? 2.866 45.148 44.074 1.00 38.43 209 PHE A CA 1
ATOM 1684 C C . PHE A 1 231 ? 3.974 44.511 43.226 1.00 39.30 209 PHE A C 1
ATOM 1685 O O . PHE A 1 231 ? 4.204 43.311 43.337 1.00 38.74 209 PHE A O 1
ATOM 1693 N N . LEU A 1 232 ? 4.678 45.293 42.409 1.00 37.72 210 LEU A N 1
ATOM 1694 C CA . LEU A 1 232 ? 5.726 44.731 41.559 1.00 37.52 210 LEU A CA 1
ATOM 1695 C C . LEU A 1 232 ? 6.746 43.919 42.361 1.00 38.71 210 LEU A C 1
ATOM 1696 O O . LEU A 1 232 ? 6.986 42.744 42.056 1.00 34.69 210 LEU A O 1
ATOM 1701 N N . GLU A 1 233 ? 7.330 44.543 43.381 1.00 37.90 211 GLU A N 1
ATOM 1702 C CA . GLU A 1 233 ? 8.403 43.917 44.159 1.00 42.52 211 GLU A CA 1
ATOM 1703 C C . GLU A 1 233 ? 7.907 42.662 44.888 1.00 40.01 211 GLU A C 1
ATOM 1704 O O . GLU A 1 233 ? 8.564 41.633 44.841 1.00 37.52 211 GLU A O 1
ATOM 1710 N N . SER A 1 234 ? 6.744 42.745 45.536 1.00 39.39 212 SER A N 1
ATOM 1711 C CA . SER A 1 234 ? 6.226 41.634 46.335 1.00 39.83 212 SER A CA 1
ATOM 1712 C C . SER A 1 234 ? 5.745 40.488 45.453 1.00 37.83 212 SER A C 1
ATOM 1713 O O . SER A 1 234 ? 6.035 39.324 45.717 1.00 38.33 212 SER A O 1
ATOM 1716 N N . SER A 1 235 ? 5.022 40.810 44.394 1.00 38.13 213 SER A N 1
ATOM 1717 C CA . SER A 1 235 ? 4.626 39.779 43.427 1.00 35.70 213 SER A CA 1
ATOM 1718 C C . SER A 1 235 ? 5.840 39.132 42.739 1.00 34.10 213 SER A C 1
ATOM 1719 O O . SER A 1 235 ? 5.918 37.915 42.627 1.00 34.10 213 SER A O 1
ATOM 1722 N N . ALA A 1 236 ? 6.795 39.946 42.296 1.00 34.40 214 ALA A N 1
ATOM 1723 C CA . ALA A 1 236 ? 8.014 39.426 41.703 1.00 35.49 214 ALA A CA 1
ATOM 1724 C C . ALA A 1 236 ? 8.737 38.459 42.649 1.00 39.26 214 ALA A C 1
ATOM 1725 O O . ALA A 1 236 ? 9.276 37.439 42.207 1.00 34.87 214 ALA A O 1
ATOM 1727 N N . LYS A 1 237 ? 8.760 38.770 43.949 1.00 40.38 215 LYS A N 1
ATOM 1728 C CA A LYS A 1 237 ? 9.413 37.892 44.930 0.50 41.72 215 LYS A CA 1
ATOM 1729 C CA B LYS A 1 237 ? 9.420 37.884 44.909 0.50 40.38 215 LYS A CA 1
ATOM 1730 C C . LYS A 1 237 ? 8.636 36.577 45.070 1.00 39.94 215 LYS A C 1
ATOM 1731 O O . LYS A 1 237 ? 9.222 35.502 45.132 1.00 40.60 215 LYS A O 1
ATOM 1742 N N . GLU A 1 238 ? 7.313 36.661 45.086 1.00 39.65 216 GLU A N 1
ATOM 1743 C CA . GLU A 1 238 ? 6.474 35.466 45.156 1.00 43.85 216 GLU A CA 1
ATOM 1744 C C . GLU A 1 238 ? 6.758 34.489 43.998 1.00 44.69 216 GLU A C 1
ATOM 1745 O O . GLU A 1 238 ? 6.924 33.279 44.206 1.00 43.27 216 GLU A O 1
ATOM 1751 N N . SER A 1 239 ? 6.835 35.017 42.781 1.00 38.95 217 SER A N 1
ATOM 1752 C CA . SER A 1 239 ? 7.121 34.188 41.626 1.00 36.55 217 SER A CA 1
ATOM 1753 C C . SER A 1 239 ? 8.515 33.575 41.743 1.00 35.28 217 SER A C 1
ATOM 1754 O O . SER A 1 239 ? 8.700 32.372 41.535 1.00 38.05 217 SER A O 1
ATOM 1757 N N . ALA A 1 240 ? 9.492 34.405 42.102 1.00 37.09 218 ALA A N 1
ATOM 1758 C CA . ALA A 1 240 ? 10.891 33.977 42.159 1.00 39.27 218 ALA A CA 1
ATOM 1759 C C . ALA A 1 240 ? 11.163 32.868 43.185 1.00 39.61 218 ALA A C 1
ATOM 1760 O O . ALA A 1 240 ? 12.021 32.015 42.947 1.00 38.66 218 ALA A O 1
ATOM 1762 N N . GLU A 1 241 ? 10.456 32.903 44.312 1.00 39.90 219 GLU A N 1
ATOM 1763 C CA A GLU A 1 241 ? 10.611 31.893 45.379 0.50 40.66 219 GLU A CA 1
ATOM 1764 C CA B GLU A 1 241 ? 10.647 31.906 45.368 0.50 41.06 219 GLU A CA 1
ATOM 1765 C C . GLU A 1 241 ? 10.146 30.532 44.890 1.00 40.29 219 GLU A C 1
ATOM 1766 O O . GLU A 1 241 ? 10.817 29.509 45.084 1.00 38.96 219 GLU A O 1
ATOM 1777 N N . PHE A 1 242 ? 8.985 30.520 44.246 1.00 40.34 220 PHE A N 1
ATOM 1778 C CA . PHE A 1 242 ? 8.455 29.306 43.643 1.00 38.28 220 PHE A CA 1
ATOM 1779 C C . PHE A 1 242 ? 9.412 28.770 42.577 1.00 38.40 220 PHE A C 1
ATOM 1780 O O . PHE A 1 242 ? 9.684 27.565 42.516 1.00 37.76 220 PHE A O 1
ATOM 1788 N N . ILE A 1 243 ? 9.935 29.666 41.740 1.00 37.73 221 ILE A N 1
ATOM 1789 C CA . ILE A 1 243 ? 10.828 29.252 40.666 1.00 37.14 221 ILE A CA 1
ATOM 1790 C C . ILE A 1 243 ? 12.084 28.567 41.205 1.00 38.41 221 ILE A C 1
ATOM 1791 O O . ILE A 1 243 ? 12.570 27.608 40.608 1.00 38.54 221 ILE A O 1
ATOM 1804 N N . LYS A 1 245 ? 12.277 26.878 43.938 1.00 40.11 223 LYS A N 1
ATOM 1805 C CA . LYS A 1 245 ? 11.838 25.548 44.359 1.00 45.51 223 LYS A CA 1
ATOM 1806 C C . LYS A 1 245 ? 11.745 24.610 43.164 1.00 44.10 223 LYS A C 1
ATOM 1807 O O . LYS A 1 245 ? 12.115 23.442 43.265 1.00 44.37 223 LYS A O 1
ATOM 1821 N N . VAL A 1 247 ? 13.595 24.815 40.503 1.00 36.36 225 VAL A N 1
ATOM 1822 C CA . VAL A 1 247 ? 14.959 24.481 40.123 1.00 35.90 225 VAL A CA 1
ATOM 1823 C C . VAL A 1 247 ? 15.473 23.313 40.988 1.00 38.78 225 VAL A C 1
ATOM 1824 O O . VAL A 1 247 ? 16.052 22.353 40.468 1.00 36.24 225 VAL A O 1
ATOM 1828 N N . ASP A 1 248 ? 15.261 23.400 42.297 1.00 40.21 226 ASP A N 1
ATOM 1829 C CA . ASP A 1 248 ? 15.709 22.336 43.209 1.00 46.07 226 ASP A CA 1
ATOM 1830 C C . ASP A 1 248 ? 15.075 20.995 42.826 1.00 48.33 226 ASP A C 1
ATOM 1831 O O . ASP A 1 248 ? 15.762 19.972 42.796 1.00 52.99 226 ASP A O 1
ATOM 1836 N N . GLU A 1 249 ? 13.785 21.015 42.485 1.00 49.88 227 GLU A N 1
ATOM 1837 C CA . G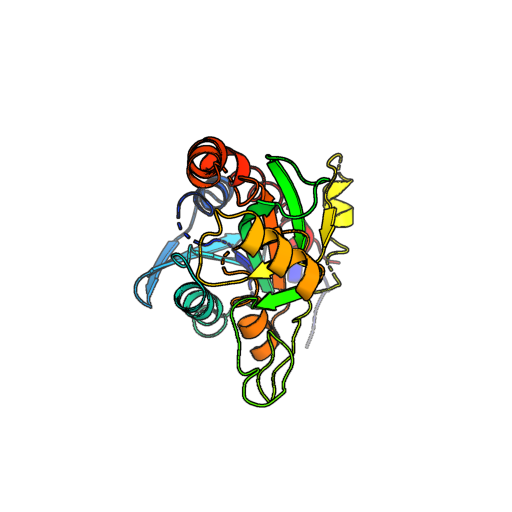LU A 1 249 ? 13.108 19.833 41.952 1.00 52.85 227 GLU A CA 1
ATOM 1838 C C . GLU A 1 249 ? 13.737 19.309 40.661 1.00 55.29 227 GLU A C 1
ATOM 1839 O O . GLU A 1 249 ? 13.966 18.108 40.537 1.00 60.88 227 GLU A O 1
ATOM 1845 N N . LEU A 1 250 ? 14.018 20.194 39.703 1.00 51.89 228 LEU A N 1
ATOM 1846 C CA . LEU A 1 250 ? 14.589 19.768 38.409 1.00 50.07 228 LEU A CA 1
ATOM 1847 C C . LEU A 1 250 ? 15.979 19.155 38.540 1.00 52.02 228 LEU A C 1
ATOM 1848 O O . LEU A 1 250 ? 16.374 18.289 37.746 1.00 47.69 228 LEU A O 1
ATOM 1853 N N . VAL A 1 251 ? 16.722 19.628 39.529 1.00 54.60 229 VAL A N 1
ATOM 1854 C CA . VAL A 1 251 ? 18.016 19.053 39.880 1.00 61.90 229 VAL A CA 1
ATOM 1855 C C . VAL A 1 251 ? 17.854 17.660 40.531 1.00 67.85 229 VAL A C 1
ATOM 1856 O O . VAL A 1 251 ? 18.754 16.821 40.431 1.00 71.37 229 VAL A O 1
ATOM 1860 N N . ALA A 1 252 ? 16.708 17.426 41.178 1.00 76.78 230 ALA A N 1
ATOM 1861 C CA . ALA A 1 252 ? 16.443 16.183 41.932 1.00 82.43 230 ALA A CA 1
ATOM 1862 C C . ALA A 1 252 ? 15.887 15.012 41.102 1.00 88.73 230 ALA A C 1
ATOM 1863 O O . ALA A 1 252 ? 15.747 13.905 41.629 1.00 87.18 230 ALA A O 1
ATOM 1865 N N . LEU A 1 253 ? 15.574 15.246 39.825 1.00 92.97 231 LEU A N 1
ATOM 1866 C CA . LEU A 1 253 ? 14.994 14.204 38.963 1.00 99.05 231 LEU A CA 1
ATOM 1867 C C . LEU A 1 253 ? 15.802 12.889 39.030 1.00 106.92 231 LEU A C 1
ATOM 1868 O O . LEU A 1 253 ? 17.032 12.922 38.927 1.00 104.37 231 LEU A O 1
ATOM 1873 N N . PRO A 1 254 ? 15.115 11.734 39.214 1.00 113.12 232 PRO A N 1
ATOM 1874 C CA . PRO A 1 254 ? 15.790 10.433 39.391 1.00 113.45 232 PRO A CA 1
ATOM 1875 C C . PRO A 1 254 ? 16.893 10.124 38.367 1.00 108.07 232 PRO A C 1
ATOM 1876 O O . PRO A 1 254 ? 16.717 10.359 37.172 1.00 99.12 232 PRO A O 1
#